Protein AF-G0U2E8-F1 (afdb_monomer_lite)

Structure (mmCIF, N/CA/C/O backbone):
data_AF-G0U2E8-F1
#
_entry.id   AF-G0U2E8-F1
#
loop_
_atom_site.group_PDB
_atom_site.id
_atom_site.type_symbol
_atom_site.label_atom_id
_atom_site.label_alt_id
_atom_site.label_comp_id
_atom_site.label_asym_id
_atom_site.label_entity_id
_atom_site.label_seq_id
_atom_site.pdbx_PDB_ins_code
_atom_site.Cartn_x
_atom_site.Cartn_y
_atom_site.Cartn_z
_atom_site.occupancy
_atom_site.B_iso_or_equiv
_atom_site.auth_seq_id
_atom_site.auth_comp_id
_atom_site.auth_asym_id
_atom_site.auth_atom_id
_atom_site.pdbx_PDB_model_num
ATOM 1 N N . MET A 1 1 ? 22.895 31.751 20.702 1.00 43.53 1 MET A N 1
ATOM 2 C CA . MET A 1 1 ? 22.421 30.597 19.914 1.00 43.53 1 MET A CA 1
ATOM 3 C C . MET A 1 1 ? 21.768 29.644 20.891 1.00 43.53 1 MET A C 1
ATOM 5 O O . MET A 1 1 ? 22.468 29.064 21.707 1.00 43.53 1 MET A O 1
ATOM 9 N N . CYS A 1 2 ? 20.438 29.634 20.917 1.00 38.00 2 CYS A N 1
ATOM 10 C CA . CYS A 1 2 ? 19.646 28.892 21.893 1.00 38.00 2 CYS A CA 1
ATOM 11 C C . CYS A 1 2 ? 19.104 27.628 21.230 1.00 38.00 2 CYS A C 1
ATOM 13 O O . CYS A 1 2 ? 18.393 27.717 20.231 1.00 38.00 2 CYS A O 1
ATOM 15 N N . ASP A 1 3 ? 19.473 26.486 21.798 1.00 45.31 3 ASP A N 1
ATOM 16 C CA . ASP A 1 3 ? 18.955 25.157 21.484 1.00 45.31 3 ASP A CA 1
ATOM 17 C C . ASP A 1 3 ? 17.503 25.028 21.968 1.00 45.31 3 ASP A C 1
ATOM 19 O O . ASP A 1 3 ? 17.241 25.308 23.144 1.00 45.31 3 ASP A O 1
ATOM 23 N N . PRO A 1 4 ? 16.554 24.572 21.132 1.00 62.19 4 PRO A N 1
ATOM 24 C CA . PRO A 1 4 ? 15.239 24.216 21.613 1.00 62.19 4 PRO A CA 1
ATOM 25 C C . PRO A 1 4 ? 14.984 22.706 21.494 1.00 62.19 4 PRO A C 1
ATOM 27 O O . PRO A 1 4 ? 15.049 22.115 20.418 1.00 62.19 4 PRO A O 1
ATOM 30 N N . SER A 1 5 ? 14.467 22.158 22.597 1.00 48.78 5 SER A N 1
ATOM 31 C CA . SER A 1 5 ? 13.464 21.076 22.634 1.00 48.78 5 SER A CA 1
ATOM 32 C C . SER A 1 5 ? 13.956 19.647 22.889 1.00 48.78 5 SER A C 1
ATOM 34 O O . SER A 1 5 ? 13.813 18.745 22.066 1.00 48.78 5 SER A O 1
ATOM 36 N N . HIS A 1 6 ? 14.342 19.397 24.140 1.00 50.84 6 HIS A N 1
ATOM 37 C CA . HIS A 1 6 ? 13.983 18.150 24.815 1.00 50.84 6 HIS A CA 1
ATOM 38 C C . HIS A 1 6 ? 12.458 18.114 25.035 1.00 50.84 6 HIS A C 1
ATOM 40 O O . HIS A 1 6 ? 11.953 18.758 25.952 1.00 50.84 6 HIS A O 1
ATOM 46 N N . LEU A 1 7 ? 11.716 17.350 24.227 1.00 51.69 7 LEU A N 1
ATOM 47 C CA . LEU A 1 7 ? 10.325 16.992 24.530 1.00 51.69 7 LEU A CA 1
ATOM 48 C C . LEU A 1 7 ? 10.286 15.555 25.062 1.00 51.69 7 LEU A C 1
ATOM 50 O O . LEU A 1 7 ? 10.231 14.580 24.315 1.00 51.69 7 LEU A O 1
ATOM 54 N N . CYS A 1 8 ? 10.363 15.431 26.384 1.00 45.00 8 CYS A N 1
ATOM 55 C CA . CYS A 1 8 ? 10.198 14.171 27.094 1.00 45.00 8 CYS A CA 1
ATOM 56 C C . CYS A 1 8 ? 8.696 13.959 27.341 1.00 45.00 8 CYS A C 1
ATOM 58 O O . CYS A 1 8 ? 8.121 14.553 28.250 1.00 45.00 8 CYS A O 1
ATOM 60 N N . ILE A 1 9 ? 8.036 13.159 26.500 1.00 50.41 9 ILE A N 1
ATOM 61 C CA . ILE A 1 9 ? 6.630 12.785 26.701 1.00 50.41 9 ILE A CA 1
ATOM 62 C C . ILE A 1 9 ? 6.595 11.632 27.708 1.00 50.41 9 ILE A C 1
ATOM 64 O O . ILE A 1 9 ? 6.908 10.489 27.377 1.00 50.41 9 ILE A O 1
ATOM 68 N N . GLN A 1 10 ? 6.225 11.940 28.950 1.00 47.88 10 GLN A N 1
ATOM 69 C CA . GLN A 1 10 ? 5.919 10.938 29.967 1.00 47.88 10 GLN A CA 1
ATOM 70 C C . GLN A 1 10 ? 4.544 10.329 29.668 1.00 47.88 10 GLN A C 1
ATOM 72 O O . GLN A 1 10 ? 3.522 11.004 29.749 1.00 47.88 10 GLN A O 1
ATOM 77 N N . ALA A 1 11 ? 4.521 9.047 29.305 1.00 50.75 11 ALA A N 1
ATOM 78 C CA . ALA A 1 11 ? 3.294 8.273 29.178 1.00 50.75 11 ALA A CA 1
ATOM 79 C C . ALA A 1 11 ? 2.935 7.656 30.540 1.00 50.75 11 ALA A C 1
ATOM 81 O O . ALA A 1 11 ? 3.564 6.696 30.987 1.00 50.75 11 ALA A O 1
ATOM 82 N N . THR A 1 12 ? 1.913 8.199 31.198 1.00 56.38 12 THR A N 1
ATOM 83 C CA . THR A 1 12 ? 1.266 7.595 32.366 1.00 56.38 12 THR A CA 1
ATOM 84 C C . THR A 1 12 ? 0.334 6.473 31.902 1.00 56.38 12 THR A C 1
ATOM 86 O O . THR A 1 12 ? -0.820 6.687 31.549 1.00 56.38 12 THR A O 1
ATOM 89 N N . GLY A 1 13 ? 0.859 5.248 31.854 1.00 54.00 13 GLY A N 1
ATOM 90 C CA . GLY A 1 13 ? 0.063 4.042 31.638 1.00 54.00 13 GLY A CA 1
ATOM 91 C C . GLY A 1 13 ? -0.572 3.572 32.944 1.00 54.00 13 GLY A C 1
ATOM 92 O O . GLY A 1 13 ? 0.114 3.019 33.806 1.00 54.00 13 GLY A O 1
ATOM 93 N N . GLU A 1 14 ? -1.876 3.794 33.085 1.00 54.47 14 GLU A N 1
ATOM 94 C CA . GLU A 1 14 ? -2.688 3.283 34.187 1.00 54.47 14 GLU A CA 1
ATOM 95 C C . GLU A 1 14 ? -2.720 1.745 34.182 1.00 54.47 14 GLU A C 1
ATOM 97 O O . GLU A 1 14 ? -3.024 1.088 33.184 1.00 54.47 14 GLU A O 1
ATOM 102 N N . ARG A 1 15 ? -2.374 1.161 35.333 1.00 51.03 15 ARG A N 1
ATOM 103 C CA . ARG A 1 15 ? -2.452 -0.274 35.618 1.00 51.03 15 ARG A CA 1
ATOM 104 C C . ARG A 1 15 ? -3.914 -0.693 35.757 1.00 51.03 15 ARG A C 1
ATOM 106 O O . ARG A 1 15 ? -4.531 -0.443 36.786 1.00 51.03 15 ARG A O 1
ATOM 113 N N . GLY A 1 16 ? -4.435 -1.404 34.762 1.00 52.78 16 GLY A N 1
ATOM 114 C CA . GLY A 1 16 ? -5.671 -2.171 34.897 1.00 52.78 16 GLY A CA 1
ATOM 115 C C . GLY A 1 16 ? -5.424 -3.474 35.658 1.00 52.78 16 GLY A C 1
ATOM 116 O O . GLY A 1 16 ? -4.936 -4.449 35.089 1.00 52.78 16 GLY A O 1
ATOM 117 N N . THR A 1 17 ? -5.760 -3.506 36.946 1.00 56.16 17 THR A N 1
ATOM 118 C CA . THR A 1 17 ? -5.867 -4.732 37.744 1.00 56.16 17 THR A CA 1
ATOM 119 C C . THR A 1 17 ? -7.161 -5.468 37.379 1.00 56.16 17 THR A C 1
ATOM 121 O O . THR A 1 17 ? -8.230 -5.234 37.936 1.00 56.16 17 THR A O 1
ATOM 124 N N . GLY A 1 18 ? -7.070 -6.374 36.403 1.00 50.44 18 GLY A N 1
ATOM 125 C CA . GLY A 1 18 ? -8.136 -7.315 36.058 1.00 50.44 18 GLY A CA 1
ATOM 126 C C . GLY A 1 18 ? -8.278 -8.390 37.132 1.00 50.44 18 GLY A C 1
ATOM 127 O O . GLY A 1 18 ? -7.578 -9.398 37.112 1.00 50.44 18 GLY A O 1
ATOM 128 N N . SER A 1 19 ? -9.162 -8.111 38.084 1.00 54.94 19 SER A N 1
ATOM 129 C CA . SER A 1 19 ? -9.515 -8.918 39.248 1.00 54.94 19 SER A CA 1
ATOM 130 C C . SER A 1 19 ? -10.142 -10.270 38.883 1.00 54.94 19 SER A C 1
ATOM 132 O O . SER A 1 19 ? -11.012 -10.369 38.01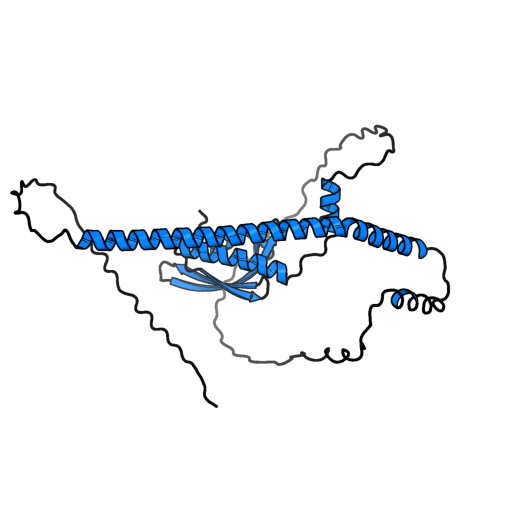8 1.00 54.94 19 SER A O 1
ATOM 134 N N . ALA A 1 20 ? -9.709 -11.307 39.597 1.00 55.59 20 ALA A N 1
ATOM 135 C CA . ALA A 1 20 ? -10.268 -12.648 39.575 1.00 55.59 20 ALA A CA 1
ATOM 136 C C . ALA A 1 20 ? -11.669 -12.699 40.219 1.00 55.59 20 ALA A C 1
ATOM 138 O O . ALA A 1 20 ? -11.888 -12.158 41.301 1.00 55.59 20 ALA A O 1
ATOM 139 N N . ARG A 1 21 ? -12.599 -13.443 39.612 1.00 56.72 21 ARG A N 1
ATOM 140 C CA . ARG A 1 21 ? -13.838 -13.941 40.244 1.00 56.72 21 ARG A CA 1
ATOM 141 C C . ARG A 1 21 ? -14.130 -15.309 39.620 1.00 56.72 21 ARG A C 1
ATOM 143 O O . ARG A 1 21 ? -14.370 -15.380 38.423 1.00 56.72 21 ARG A O 1
ATOM 150 N N . ARG A 1 22 ? -13.852 -16.446 40.278 1.00 49.62 22 ARG A N 1
ATOM 151 C CA . ARG A 1 22 ? -14.643 -17.112 41.345 1.00 49.62 22 ARG A CA 1
ATOM 152 C C . ARG A 1 22 ? -16.153 -16.978 41.093 1.00 49.62 22 ARG A C 1
ATOM 154 O O . ARG A 1 22 ? -16.663 -15.866 41.113 1.00 49.62 22 ARG A O 1
ATOM 161 N N . LYS A 1 23 ? -16.794 -18.022 40.559 1.00 55.06 23 LYS A N 1
ATOM 162 C CA . LYS A 1 23 ? -17.360 -19.220 41.225 1.00 55.06 23 LYS A CA 1
ATOM 163 C C . LYS A 1 23 ? -18.605 -18.924 42.077 1.00 55.06 23 LYS A C 1
ATOM 165 O O . LYS A 1 23 ? -18.514 -18.227 43.079 1.00 55.06 23 LYS A O 1
ATOM 170 N N . ASP A 1 24 ? -19.676 -19.584 41.641 1.00 47.22 24 ASP A N 1
ATOM 171 C CA . ASP A 1 24 ? -20.767 -20.197 42.399 1.00 47.22 24 ASP A CA 1
ATOM 172 C C . ASP A 1 24 ? -21.977 -19.367 42.874 1.00 47.22 24 ASP A C 1
ATOM 174 O O . ASP A 1 24 ? -21.870 -18.322 43.511 1.00 47.22 24 ASP A O 1
ATOM 178 N N . THR A 1 25 ? -23.129 -20.031 42.684 1.00 54.69 25 THR A N 1
ATOM 179 C CA . THR A 1 25 ? -24.404 -20.014 43.438 1.00 54.69 25 THR A CA 1
ATOM 180 C C . THR A 1 25 ? -25.563 -19.143 42.920 1.00 54.69 25 THR A C 1
ATOM 182 O O . THR A 1 25 ? -25.502 -17.918 43.004 1.00 54.69 25 THR A O 1
ATOM 185 N N . PRO A 1 26 ? -26.681 -19.764 42.481 1.00 55.88 26 PRO A N 1
ATOM 186 C CA . PRO A 1 26 ? -27.998 -19.147 42.436 1.00 55.88 26 PRO A CA 1
ATOM 187 C C . PRO A 1 26 ? -28.819 -19.577 43.667 1.00 55.88 26 PRO A C 1
ATOM 189 O O . PRO A 1 26 ? -29.323 -20.693 43.739 1.00 55.88 26 PRO A O 1
ATOM 192 N N . LEU A 1 27 ? -28.959 -18.674 44.630 1.00 55.00 27 LEU A N 1
ATOM 193 C CA . LEU A 1 27 ? -30.037 -18.642 45.623 1.00 55.00 27 LEU A CA 1
ATOM 194 C C . LEU A 1 27 ? -30.526 -17.185 45.546 1.00 55.00 27 LEU A C 1
ATOM 196 O O . LEU A 1 27 ? -29.718 -16.268 45.633 1.00 55.00 27 LEU A O 1
ATOM 200 N N . GLY A 1 28 ? -31.751 -16.876 45.132 1.00 59.56 28 GLY A N 1
ATOM 201 C CA . GLY A 1 28 ? -32.979 -17.407 45.695 1.00 59.56 28 GLY A CA 1
ATOM 202 C C . GLY A 1 28 ? -33.350 -16.578 46.920 1.00 59.56 28 GLY A C 1
ATOM 203 O O . GLY A 1 28 ? -33.445 -17.155 47.985 1.00 59.56 28 GLY A O 1
ATOM 204 N N . ASP A 1 29 ? -33.504 -15.254 46.772 1.00 40.72 29 ASP A N 1
ATOM 205 C CA . ASP A 1 29 ? -34.016 -14.388 47.838 1.00 40.72 29 ASP A CA 1
ATOM 206 C C . ASP A 1 29 ? -34.922 -13.282 47.279 1.00 40.72 29 ASP A C 1
ATOM 208 O O . ASP A 1 29 ? -34.517 -12.358 46.567 1.00 40.72 29 ASP A O 1
ATOM 212 N N . THR A 1 30 ? -36.195 -13.427 47.627 1.00 57.91 30 THR A N 1
ATOM 213 C CA . THR A 1 30 ? -37.261 -12.431 47.597 1.00 57.91 30 THR A CA 1
ATOM 214 C C . THR A 1 30 ? -36.851 -11.187 48.379 1.00 57.91 30 THR A C 1
ATOM 216 O O . THR A 1 30 ? -36.715 -11.231 49.600 1.00 57.91 30 THR A O 1
ATOM 219 N N . SER A 1 31 ? -36.690 -10.063 47.681 1.00 50.75 31 SER A N 1
ATOM 220 C CA . SER A 1 31 ? -36.469 -8.750 48.292 1.00 50.75 31 SER A CA 1
ATOM 221 C C . SER A 1 31 ? -37.770 -7.930 48.312 1.00 50.75 31 SER A C 1
ATOM 223 O O . SER A 1 31 ? -38.539 -7.978 47.347 1.00 50.75 31 SER A O 1
ATOM 225 N N . PRO A 1 32 ? -38.045 -7.192 49.405 1.00 63.91 32 PRO A N 1
ATOM 226 C CA . PRO A 1 32 ? -39.254 -6.387 49.559 1.00 63.91 32 PRO A CA 1
ATOM 227 C C . PRO A 1 32 ? -39.233 -5.136 48.658 1.00 63.91 32 PRO A C 1
ATOM 229 O O . PRO A 1 32 ? -38.160 -4.685 48.244 1.00 63.91 32 PRO A O 1
ATOM 232 N N . PRO A 1 33 ? -40.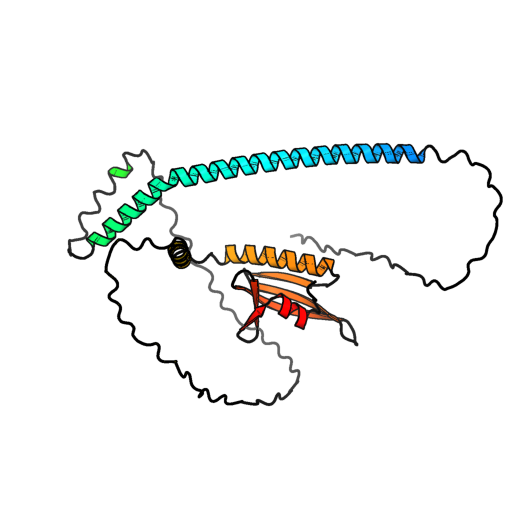405 -4.546 48.352 1.00 61.16 33 PRO A N 1
ATOM 233 C CA . PRO A 1 33 ? -40.507 -3.366 47.500 1.00 61.16 33 PRO A CA 1
ATOM 234 C C . PRO A 1 33 ? -39.839 -2.152 48.161 1.00 61.16 33 PRO A C 1
ATOM 236 O O . PRO A 1 33 ? -40.311 -1.628 49.169 1.00 61.16 33 PRO A O 1
ATOM 239 N N . SER A 1 34 ? -38.730 -1.698 47.574 1.00 60.00 34 SER A N 1
ATOM 240 C CA . SER A 1 34 ? -38.035 -0.477 47.992 1.00 60.00 34 SER A CA 1
ATOM 241 C C . SER A 1 34 ? -38.872 0.782 47.712 1.00 60.00 34 SER A C 1
ATOM 243 O O . SER A 1 34 ? -39.474 0.892 46.639 1.00 60.00 34 SER A O 1
ATOM 245 N N . PRO A 1 35 ? -38.867 1.764 48.633 1.00 57.47 35 PRO A N 1
ATOM 246 C CA . PRO A 1 35 ? -39.634 2.998 48.517 1.00 57.47 35 PRO A CA 1
ATOM 247 C C . PRO A 1 35 ? -39.107 3.886 47.382 1.00 57.47 35 PRO A C 1
ATOM 249 O O . PRO A 1 35 ? -37.901 4.058 47.185 1.00 57.47 35 PRO A O 1
ATOM 252 N N . ALA A 1 36 ? -40.042 4.455 46.623 1.00 53.41 36 ALA A N 1
ATOM 253 C CA . ALA A 1 36 ? -39.785 5.322 45.484 1.00 53.41 36 ALA A CA 1
ATOM 254 C C . ALA A 1 36 ? -39.039 6.601 45.908 1.00 53.41 36 ALA A C 1
ATOM 256 O O . ALA A 1 36 ? -39.596 7.465 46.579 1.00 53.41 36 ALA A O 1
ATOM 257 N N . LEU A 1 37 ? -37.778 6.737 45.482 1.00 54.84 37 LEU A N 1
ATOM 258 C CA . LEU A 1 37 ? -36.994 7.963 45.647 1.00 54.84 37 LEU A CA 1
ATOM 259 C C . LEU A 1 37 ? -37.304 8.967 44.515 1.00 54.84 37 LEU A C 1
ATOM 261 O O . LEU A 1 37 ? -37.013 8.681 43.345 1.00 54.84 37 LEU A O 1
ATOM 265 N N . PRO A 1 38 ? -37.824 10.170 44.826 1.00 53.94 38 PRO A N 1
ATOM 266 C CA . PRO A 1 38 ? -38.099 11.211 43.845 1.00 53.94 38 PRO A CA 1
ATOM 267 C C . PRO A 1 38 ? -36.816 12.011 43.574 1.00 53.94 38 PRO A C 1
ATOM 269 O O . PRO A 1 38 ? -36.535 13.012 44.220 1.00 53.94 38 PRO A O 1
ATOM 272 N N . GLY A 1 39 ? -35.987 11.561 42.627 1.00 53.06 39 GLY A N 1
ATOM 273 C CA . GLY A 1 39 ? -34.754 12.300 42.296 1.00 53.06 39 GLY A CA 1
ATOM 274 C C . GLY A 1 39 ? -34.115 12.025 40.935 1.00 53.06 39 GLY A C 1
ATOM 275 O O . GLY A 1 39 ? -33.140 12.675 40.567 1.00 53.06 39 GLY A O 1
ATOM 276 N N . ARG A 1 40 ? -34.640 11.081 40.144 1.00 54.91 40 ARG A N 1
ATOM 277 C CA . ARG A 1 40 ? -33.966 10.579 38.928 1.00 54.91 40 ARG A CA 1
ATOM 278 C C . ARG A 1 40 ? -34.438 11.169 37.595 1.00 54.91 40 ARG A C 1
ATOM 280 O O . ARG A 1 40 ? -33.966 10.728 36.549 1.00 54.91 40 ARG A O 1
ATOM 287 N N . VAL A 1 41 ? -35.325 12.164 37.603 1.00 57.16 41 VAL A N 1
ATOM 288 C CA . VAL A 1 41 ? -35.928 12.692 36.363 1.00 57.16 41 VAL A CA 1
ATOM 289 C C . VAL A 1 41 ? -35.004 13.680 35.630 1.00 57.16 41 VAL A C 1
ATOM 291 O O . VAL A 1 41 ? -34.914 13.634 34.407 1.00 57.16 41 VAL A O 1
ATOM 294 N N . ARG A 1 42 ? -34.196 14.484 36.340 1.00 57.44 42 ARG A N 1
ATOM 295 C CA . ARG A 1 42 ? -33.396 15.563 35.713 1.00 57.44 42 ARG A CA 1
ATOM 296 C C . ARG A 1 42 ? -32.189 15.099 34.885 1.00 57.44 42 ARG A C 1
ATOM 298 O O . ARG A 1 42 ? -31.738 15.817 34.001 1.00 57.44 42 ARG A O 1
ATOM 305 N N . LYS A 1 43 ? -31.666 13.886 35.106 1.00 59.16 43 LYS A N 1
ATOM 306 C CA . LYS A 1 43 ? -30.485 13.389 34.366 1.00 59.16 43 LYS A CA 1
ATOM 307 C C . LYS A 1 43 ? -30.822 12.867 32.959 1.00 59.16 43 LYS A C 1
ATOM 309 O O . LYS A 1 43 ? -29.925 12.724 32.134 1.00 59.16 43 LYS A O 1
ATOM 314 N N . ARG A 1 44 ? -32.100 12.587 32.665 1.00 60.19 44 ARG A N 1
ATOM 315 C CA . ARG A 1 44 ? -32.531 12.074 31.351 1.00 60.19 44 ARG A CA 1
ATOM 316 C C . ARG A 1 44 ? -32.678 13.163 30.285 1.00 60.19 44 ARG A C 1
ATOM 318 O O . ARG A 1 44 ? -32.497 12.859 29.111 1.00 60.19 44 ARG A O 1
ATOM 325 N N . GLU A 1 45 ? -32.944 14.409 30.667 1.00 68.50 45 GLU A N 1
ATOM 326 C CA . GLU A 1 45 ? -33.123 15.504 29.700 1.00 68.50 45 GLU A CA 1
ATOM 327 C C . GLU A 1 45 ? -31.799 15.989 29.101 1.00 68.50 45 GLU A C 1
ATOM 329 O O . GLU A 1 45 ? -31.709 16.164 27.887 1.00 68.50 45 GLU A O 1
ATOM 334 N N . GLY A 1 46 ? -30.728 16.077 29.900 1.00 74.31 46 GLY A N 1
ATOM 335 C CA . GLY A 1 46 ? -29.404 16.462 29.390 1.00 74.31 46 GLY A CA 1
ATOM 336 C C . GLY A 1 46 ? -28.850 15.494 28.334 1.00 74.31 46 GLY A C 1
ATOM 337 O O . GLY A 1 46 ? -28.211 15.914 27.373 1.00 74.31 46 GLY A O 1
ATOM 338 N N . ALA A 1 47 ? -29.156 14.197 28.457 1.00 78.62 47 ALA A N 1
ATOM 339 C CA . ALA A 1 47 ? -28.757 13.197 27.466 1.00 78.62 47 ALA A CA 1
ATOM 340 C C . ALA A 1 47 ? -29.504 13.350 26.128 1.00 78.62 47 ALA A C 1
ATOM 342 O O . ALA A 1 47 ? -28.941 13.032 25.083 1.00 78.62 47 ALA A O 1
ATOM 343 N N . ARG A 1 48 ? -30.746 13.855 26.144 1.00 80.75 48 ARG A N 1
ATOM 344 C CA . ARG A 1 48 ? -31.539 14.089 24.927 1.00 80.75 48 ARG A CA 1
ATOM 345 C C . ARG A 1 48 ? -31.048 15.308 24.151 1.00 80.75 48 ARG A C 1
ATOM 347 O O . ARG A 1 48 ? -30.908 15.221 22.938 1.00 80.75 48 ARG A O 1
ATOM 354 N N . LEU A 1 49 ? -30.706 16.394 24.844 1.00 82.81 49 LEU A N 1
ATOM 355 C CA . LEU A 1 49 ? -30.137 17.589 24.207 1.00 82.81 49 LEU A CA 1
ATOM 356 C C . LEU A 1 49 ? -28.768 17.299 23.573 1.00 82.81 49 LEU A C 1
ATOM 358 O O . LEU A 1 49 ? -28.514 17.695 22.439 1.00 82.81 49 LEU A O 1
ATOM 362 N N . ALA A 1 50 ? -27.917 16.529 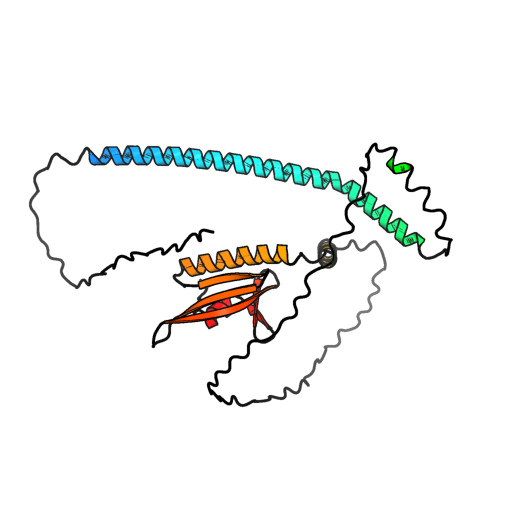24.257 1.00 84.81 50 ALA A N 1
ATOM 363 C CA . ALA A 1 50 ? -26.629 16.113 23.704 1.00 84.81 50 ALA A CA 1
ATOM 364 C C . ALA A 1 50 ? -26.770 15.160 22.500 1.00 84.81 50 ALA A C 1
ATOM 366 O O . ALA A 1 50 ? -25.903 15.146 21.629 1.00 84.81 50 ALA A O 1
ATOM 367 N N . ALA A 1 51 ? -27.837 14.355 22.442 1.00 85.19 51 ALA A N 1
ATOM 368 C CA . ALA A 1 51 ? -28.128 13.512 21.284 1.00 85.19 51 ALA A CA 1
ATOM 369 C C . ALA A 1 51 ? -28.588 14.347 20.078 1.00 85.19 51 ALA A C 1
ATOM 371 O O . ALA A 1 51 ? -28.054 14.160 18.989 1.00 85.19 51 ALA A O 1
ATOM 372 N N . ALA A 1 52 ? -29.477 15.324 20.289 1.00 90.69 52 ALA A N 1
ATOM 373 C CA . ALA A 1 52 ? -29.952 16.215 19.229 1.00 90.69 52 ALA A CA 1
ATOM 374 C C . ALA A 1 52 ? -28.806 17.016 18.578 1.00 90.69 52 ALA A C 1
ATOM 376 O O . ALA A 1 52 ? -28.682 17.035 17.357 1.00 90.69 52 ALA A O 1
ATOM 377 N N . GLN A 1 53 ? -27.886 17.572 19.376 1.00 93.00 53 GLN A N 1
ATOM 378 C CA . GLN A 1 53 ? -26.712 18.288 18.847 1.00 93.00 53 GLN A CA 1
ATOM 379 C C . GLN A 1 53 ? -25.782 17.392 18.014 1.00 93.00 53 GLN A C 1
ATOM 381 O O . GLN A 1 53 ? -25.166 17.838 17.046 1.00 93.00 53 GLN A O 1
ATOM 386 N N . ARG A 1 54 ? -25.662 16.108 18.379 1.00 92.19 54 ARG A N 1
ATOM 387 C CA . ARG A 1 54 ? -24.870 15.143 17.601 1.00 92.19 54 ARG A CA 1
ATOM 388 C C . ARG A 1 54 ? -25.527 14.826 16.265 1.00 92.19 54 ARG A C 1
ATOM 390 O O . ARG A 1 54 ? -24.810 14.656 15.282 1.00 92.19 54 ARG A O 1
ATOM 397 N N . GLU A 1 55 ? -26.853 14.736 16.233 1.00 94.56 55 GLU A N 1
ATOM 398 C CA . GLU A 1 55 ? -27.603 14.512 14.998 1.00 94.56 55 GLU A CA 1
ATOM 399 C C . GLU A 1 55 ? -27.486 15.711 14.051 1.00 94.56 55 GLU A C 1
ATOM 401 O O . GLU A 1 55 ? -27.166 15.513 12.880 1.00 94.56 55 GLU A O 1
ATOM 406 N N . GLU A 1 56 ? -27.616 16.943 14.549 1.00 96.31 56 GLU A N 1
ATOM 407 C CA . GLU A 1 56 ? -27.418 18.157 13.741 1.00 96.31 56 GLU A CA 1
ATOM 408 C C . GLU A 1 56 ? -26.009 18.219 13.132 1.00 96.31 56 GLU A C 1
ATOM 410 O O . GLU A 1 56 ? -25.855 18.396 11.921 1.00 96.31 56 GLU A O 1
ATOM 415 N N . HIS A 1 57 ? -24.974 17.970 13.939 1.00 96.44 57 HIS A N 1
ATOM 416 C CA . HIS A 1 57 ? -23.591 17.943 13.459 1.00 96.44 57 HIS A CA 1
ATOM 417 C C . HIS A 1 57 ? -23.345 16.825 12.427 1.00 96.44 57 HIS A C 1
ATOM 419 O O . HIS A 1 57 ? -22.574 16.992 11.477 1.00 96.44 57 HIS A O 1
ATOM 425 N N . LEU A 1 58 ? -24.007 15.672 12.574 1.00 96.62 58 LEU A N 1
ATOM 426 C CA . LEU A 1 58 ? -23.915 14.584 11.599 1.00 96.62 58 LEU A CA 1
ATOM 427 C C . LEU A 1 58 ? -24.546 14.976 10.256 1.00 96.62 58 LEU A C 1
ATOM 429 O O . LEU A 1 58 ? -23.971 14.687 9.203 1.00 96.62 58 LEU A O 1
ATOM 433 N N . VAL A 1 59 ? -25.701 15.644 10.286 1.00 97.75 59 VAL A N 1
ATOM 434 C CA . VAL A 1 59 ? -26.376 16.139 9.079 1.00 97.75 59 VAL A CA 1
ATOM 435 C C . VAL A 1 59 ? -25.499 17.162 8.356 1.00 97.75 59 VAL A C 1
ATOM 437 O O . VAL A 1 59 ? -25.315 17.053 7.141 1.00 97.75 59 VAL A O 1
ATOM 440 N N . GLU A 1 60 ? -24.873 18.085 9.089 1.00 97.69 60 GLU A N 1
ATOM 441 C CA . GLU A 1 60 ? -23.948 19.071 8.521 1.00 97.69 60 GLU A CA 1
ATOM 442 C C . GLU A 1 60 ? -22.742 18.399 7.835 1.00 97.69 60 GLU A C 1
ATOM 444 O O . GLU A 1 60 ? -22.409 18.710 6.685 1.00 97.69 60 GLU A O 1
ATOM 449 N N . LEU A 1 61 ? -22.121 17.411 8.491 1.00 97.38 61 LEU A N 1
ATOM 450 C CA . LEU A 1 61 ? -21.007 16.650 7.918 1.00 97.38 61 LEU A CA 1
ATOM 451 C C . LEU A 1 61 ? -21.407 15.901 6.641 1.00 97.38 61 LEU A C 1
ATOM 453 O O . LEU A 1 61 ? -20.657 15.911 5.659 1.00 97.38 61 LEU A O 1
ATOM 457 N N . LEU A 1 62 ? -22.585 15.273 6.626 1.00 97.12 62 LEU A N 1
ATOM 458 C CA . LEU A 1 62 ? -23.103 14.573 5.449 1.00 97.12 62 LEU A CA 1
ATOM 459 C C . LEU A 1 62 ? -23.374 15.539 4.291 1.00 97.12 62 LEU A C 1
ATOM 461 O O . LEU A 1 62 ? -23.037 15.240 3.140 1.00 97.12 62 LEU A O 1
ATOM 465 N N . GLN A 1 63 ? -23.924 16.716 4.582 1.00 97.31 63 GLN A N 1
ATOM 466 C CA . GLN A 1 63 ? -24.178 17.742 3.577 1.00 97.31 63 GLN A CA 1
ATOM 467 C C . GLN A 1 63 ? -22.867 18.280 2.987 1.00 97.31 63 GLN A C 1
ATOM 469 O O . GLN A 1 63 ? -22.730 18.367 1.761 1.00 97.31 63 GLN A O 1
ATOM 474 N N . ARG A 1 64 ? -21.863 18.542 3.833 1.00 97.38 64 ARG A N 1
ATOM 475 C CA . ARG A 1 64 ? -20.524 18.964 3.403 1.00 97.38 64 ARG A CA 1
ATOM 476 C C . ARG A 1 64 ? -19.834 17.895 2.555 1.00 97.38 64 ARG A C 1
ATOM 478 O O . ARG A 1 64 ? -19.297 18.205 1.490 1.00 97.38 64 ARG A O 1
ATOM 485 N N . ALA A 1 65 ? -19.893 16.628 2.966 1.00 91.44 65 ALA A N 1
ATOM 486 C CA . ALA A 1 65 ? -19.346 15.517 2.190 1.00 91.44 65 ALA A CA 1
ATOM 487 C C . ALA A 1 65 ? -20.030 15.395 0.816 1.00 91.44 65 ALA A C 1
ATOM 489 O O . ALA A 1 65 ? -19.354 15.249 -0.206 1.00 91.44 65 ALA A O 1
ATOM 490 N N . SER A 1 66 ? -21.360 15.528 0.768 1.00 96.75 66 SER A N 1
ATOM 491 C CA . SER A 1 66 ? -22.143 15.501 -0.474 1.00 96.75 66 SER A CA 1
ATOM 492 C C . SER A 1 66 ? -21.709 16.589 -1.462 1.00 96.75 66 SER A C 1
ATOM 494 O O . SER A 1 66 ? -21.504 16.303 -2.645 1.00 96.75 66 SER A O 1
ATOM 496 N N . GLN A 1 67 ? -21.482 17.820 -0.993 1.00 96.25 67 GLN A N 1
ATOM 497 C CA . GLN A 1 67 ? -20.981 18.910 -1.838 1.00 96.25 67 GLN A CA 1
ATOM 498 C C . GLN A 1 67 ? -19.590 18.610 -2.413 1.00 96.25 67 GLN A C 1
ATOM 500 O O . GLN A 1 67 ? -19.368 18.790 -3.612 1.00 96.25 67 GLN A O 1
ATOM 505 N N . VAL A 1 68 ? -18.675 18.074 -1.598 1.00 96.19 68 VAL A N 1
ATOM 506 C CA . VAL A 1 68 ? -17.333 17.678 -2.059 1.00 96.19 68 VAL A CA 1
ATOM 507 C C . VAL A 1 68 ? -17.416 16.595 -3.140 1.00 96.19 68 VAL A C 1
ATOM 509 O O . VAL A 1 68 ? -16.713 16.675 -4.150 1.00 96.19 68 VAL A O 1
ATOM 512 N N . PHE A 1 69 ? -18.297 15.603 -2.982 1.00 92.12 69 PHE A N 1
ATOM 513 C CA . PHE A 1 69 ? -18.495 14.570 -4.002 1.00 92.12 69 PHE A CA 1
ATOM 514 C C . PHE A 1 69 ? -19.080 15.127 -5.301 1.00 92.12 69 PHE A C 1
ATOM 516 O O . PHE A 1 69 ? -18.619 14.746 -6.379 1.00 92.12 69 PHE A O 1
ATOM 523 N N . LYS A 1 70 ? -20.048 16.049 -5.222 1.00 95.19 70 LYS A N 1
ATOM 524 C CA . LYS A 1 70 ? -20.595 16.732 -6.405 1.00 95.19 70 LYS A CA 1
ATOM 525 C C . LYS A 1 70 ? -19.508 17.518 -7.145 1.00 95.19 70 LYS A C 1
ATOM 527 O O . LYS A 1 70 ? -19.372 17.352 -8.355 1.00 95.19 70 LYS A O 1
ATOM 532 N N . GLY A 1 71 ? -18.676 18.272 -6.422 1.00 92.50 71 GLY A N 1
ATOM 533 C CA . GLY A 1 71 ? -17.544 19.003 -7.001 1.00 92.50 71 GLY A CA 1
ATOM 534 C C . GLY A 1 71 ? -16.525 18.083 -7.684 1.00 92.50 71 GLY A C 1
ATOM 535 O O . GLY A 1 71 ? -16.143 18.317 -8.830 1.00 92.50 71 GLY A O 1
ATOM 536 N N . LYS A 1 72 ? -16.141 16.973 -7.035 1.00 92.69 72 LYS A N 1
ATOM 537 C CA . LYS A 1 72 ? -15.216 15.989 -7.627 1.00 92.69 72 LYS A CA 1
ATOM 538 C C . LYS A 1 72 ? -15.789 15.300 -8.867 1.00 92.69 72 LYS A C 1
ATOM 540 O O . LYS A 1 72 ? -15.038 15.048 -9.809 1.00 92.69 72 LYS A O 1
ATOM 545 N N . ARG A 1 73 ? -17.098 15.013 -8.900 1.00 90.06 73 ARG A N 1
ATOM 546 C CA . ARG A 1 73 ? -17.761 14.464 -10.096 1.00 90.06 73 ARG A CA 1
ATOM 547 C C . ARG A 1 73 ? -17.731 15.456 -11.255 1.00 90.06 73 ARG A C 1
ATOM 549 O O . ARG A 1 73 ? -17.302 15.067 -12.334 1.00 90.06 73 ARG A O 1
ATOM 556 N N . ALA A 1 74 ? -18.092 16.718 -11.016 1.00 93.06 74 ALA A N 1
ATOM 557 C CA . ALA A 1 74 ? -18.049 17.768 -12.037 1.00 93.06 74 ALA A CA 1
ATOM 558 C C . ALA A 1 74 ? -16.630 17.973 -12.604 1.00 93.06 74 ALA A C 1
ATOM 560 O O . ALA A 1 74 ? -16.435 18.082 -13.816 1.00 93.06 74 ALA A O 1
ATOM 561 N N . TYR A 1 75 ? -15.614 17.944 -11.737 1.00 93.19 75 TYR A N 1
ATOM 562 C CA . TYR A 1 75 ? -14.215 18.008 -12.157 1.00 93.19 75 TYR A CA 1
ATOM 563 C C . TYR A 1 75 ? -13.807 16.796 -13.011 1.00 93.19 75 TYR A C 1
ATOM 565 O O . TYR A 1 75 ? -13.184 16.950 -14.060 1.00 93.19 75 TYR A O 1
ATOM 573 N N . SER A 1 76 ? -14.192 15.583 -12.601 1.00 91.44 76 SER A N 1
ATOM 574 C CA . SER A 1 76 ? -13.901 14.357 -13.352 1.00 91.44 76 SER A CA 1
ATOM 575 C C . SER A 1 76 ? -14.565 14.347 -14.734 1.00 91.44 76 SER A C 1
ATOM 577 O O . SER A 1 76 ? -13.929 13.942 -15.712 1.00 91.44 76 SER A O 1
ATOM 579 N N . THR A 1 77 ? -15.799 14.848 -14.850 1.00 92.81 77 THR A N 1
ATOM 580 C CA . THR A 1 77 ? -16.477 14.994 -16.146 1.00 92.81 77 THR A CA 1
ATOM 581 C C . THR A 1 77 ? -15.783 16.026 -17.033 1.00 92.81 77 THR A C 1
ATOM 583 O O . THR A 1 77 ? -15.533 15.736 -18.200 1.00 92.81 77 THR A O 1
ATOM 586 N N . ALA A 1 78 ? -15.368 17.173 -16.483 1.00 93.06 78 ALA A N 1
ATOM 587 C CA . ALA A 1 78 ? -14.633 18.195 -17.233 1.00 93.06 78 ALA A CA 1
ATOM 588 C C . ALA A 1 78 ? -13.267 17.686 -17.731 1.00 93.06 78 ALA A C 1
ATOM 590 O O . ALA A 1 78 ? -12.887 17.920 -18.878 1.00 93.06 78 ALA A O 1
ATOM 591 N N . LEU A 1 79 ? -12.541 16.929 -16.903 1.00 91.75 79 LEU A N 1
ATOM 592 C CA . LEU A 1 79 ? -11.267 16.321 -17.293 1.00 91.75 79 LEU A CA 1
ATOM 593 C C . LEU A 1 79 ? -11.451 15.254 -18.384 1.00 91.75 79 LEU A C 1
ATOM 595 O O . LEU A 1 79 ? -10.619 15.126 -19.283 1.00 91.75 79 LEU A O 1
ATOM 599 N N . THR A 1 80 ? -12.539 14.485 -18.315 1.00 90.25 80 THR A N 1
ATOM 600 C CA . THR A 1 80 ? -12.884 13.498 -19.347 1.00 90.25 80 THR A CA 1
ATOM 601 C C . THR A 1 80 ? -13.194 14.191 -20.669 1.00 90.25 80 THR A C 1
ATOM 603 O O . THR A 1 80 ? -12.637 13.797 -21.691 1.00 90.25 80 THR A O 1
ATOM 606 N N . GLN A 1 81 ? -13.984 15.267 -20.637 1.00 93.94 81 GLN A N 1
ATOM 607 C CA . GLN A 1 81 ? -14.286 16.074 -21.816 1.00 93.94 81 GLN A CA 1
ATOM 608 C C . GLN A 1 81 ? -13.009 16.643 -22.444 1.00 93.94 81 GLN A C 1
ATOM 610 O O . GLN A 1 81 ? -12.742 16.403 -23.616 1.00 93.94 81 GLN A O 1
ATOM 615 N N . ARG A 1 82 ? -12.127 17.251 -21.640 1.00 91.50 82 ARG A N 1
ATOM 616 C CA . ARG A 1 82 ? -10.841 17.775 -22.125 1.00 91.50 82 ARG A CA 1
ATOM 617 C C . ARG A 1 82 ? -9.966 16.694 -22.770 1.00 91.50 82 ARG A C 1
ATOM 619 O O . ARG A 1 82 ? -9.272 16.957 -23.746 1.00 91.50 82 ARG A O 1
ATOM 626 N N . ASN A 1 83 ? -9.989 15.462 -22.259 1.00 91.25 83 ASN A N 1
ATOM 627 C CA . ASN A 1 83 ? -9.274 14.343 -22.884 1.00 91.25 83 ASN A CA 1
ATOM 628 C C . ASN A 1 83 ? -9.880 13.919 -24.232 1.00 91.25 83 ASN A C 1
ATOM 630 O O . ASN A 1 83 ? -9.135 13.480 -25.114 1.00 91.25 83 ASN A O 1
ATOM 634 N N . VAL A 1 84 ? -11.201 14.032 -24.395 1.00 94.12 84 VAL A N 1
ATOM 635 C CA . VAL A 1 84 ? -11.886 13.820 -25.678 1.00 94.12 84 VAL A CA 1
ATOM 636 C C . VAL A 1 84 ? -11.501 14.925 -26.663 1.00 94.12 84 VAL A C 1
ATOM 638 O O . VAL A 1 84 ? -11.086 14.607 -27.777 1.00 94.12 84 VAL A O 1
ATOM 641 N N . ASP A 1 85 ? -11.512 16.184 -26.226 1.00 91.75 85 ASP A N 1
ATOM 642 C CA . ASP A 1 85 ? -11.169 17.347 -27.055 1.00 91.75 85 ASP A CA 1
ATOM 643 C C . ASP A 1 85 ? -9.693 17.339 -27.498 1.00 91.75 85 ASP A C 1
ATOM 645 O O . ASP A 1 85 ? -9.357 17.799 -28.585 1.00 91.75 85 ASP A O 1
ATOM 649 N N . LEU A 1 86 ? -8.792 16.755 -26.698 1.00 91.19 86 LEU A N 1
ATOM 650 C CA . LEU A 1 86 ? -7.371 16.593 -27.045 1.00 91.19 86 LEU A CA 1
ATOM 651 C C . LEU A 1 86 ? -7.086 15.396 -27.971 1.00 91.19 86 LEU A C 1
ATOM 653 O O . LEU A 1 86 ? -5.959 15.223 -28.450 1.00 91.19 86 LEU A O 1
ATOM 657 N N . ARG A 1 87 ? -8.075 14.537 -28.236 1.00 90.50 87 ARG A N 1
ATOM 658 C CA . ARG A 1 87 ? -7.900 13.338 -29.070 1.00 90.50 87 ARG A CA 1
ATOM 659 C C . ARG A 1 87 ? -7.525 13.656 -30.530 1.00 90.50 87 ARG A C 1
ATOM 661 O O . ARG A 1 87 ? -6.620 12.979 -31.023 1.00 90.50 87 ARG A O 1
ATOM 668 N N . PRO A 1 88 ? -8.116 14.663 -31.208 1.00 88.56 88 PRO A N 1
ATOM 669 C CA . PRO A 1 88 ? -7.737 15.046 -32.571 1.00 88.56 88 PRO A CA 1
ATOM 670 C C . PRO A 1 88 ? -6.301 15.582 -32.663 1.00 88.56 88 PRO A C 1
ATOM 672 O O . PRO A 1 88 ? -5.558 15.227 -33.580 1.00 88.56 88 PRO A O 1
ATOM 675 N N . PHE A 1 89 ? -5.852 16.351 -31.666 1.00 83.81 89 PHE A N 1
ATOM 676 C CA . PHE A 1 89 ? -4.479 16.865 -31.618 1.00 83.81 89 PHE A CA 1
ATOM 677 C C . PHE A 1 89 ? -3.449 15.735 -31.524 1.00 83.81 89 PHE A C 1
ATOM 679 O O . PHE A 1 89 ? -2.423 15.759 -32.201 1.00 83.81 89 PHE A O 1
ATOM 686 N N . ARG A 1 90 ? -3.753 14.678 -30.760 1.00 80.12 90 ARG A N 1
ATOM 687 C CA . ARG A 1 90 ? -2.892 13.488 -30.675 1.00 80.12 90 ARG A CA 1
ATOM 688 C C . ARG A 1 90 ? -2.747 12.754 -32.010 1.00 80.12 90 ARG A C 1
ATOM 690 O O . ARG A 1 90 ? -1.679 12.201 -32.268 1.00 80.12 90 ARG A O 1
ATOM 697 N N . SER A 1 91 ? -3.779 12.731 -32.857 1.00 77.12 91 SER A N 1
ATOM 698 C CA . SER A 1 91 ? -3.668 12.152 -34.206 1.00 77.12 91 SER A CA 1
ATOM 699 C C . SER A 1 91 ? -2.836 13.010 -35.159 1.00 77.12 91 SER A C 1
ATOM 701 O O . SER A 1 91 ? -2.083 12.448 -35.955 1.00 77.12 91 SER A O 1
ATOM 703 N N . VAL A 1 92 ? -2.906 14.341 -35.049 1.00 83.56 92 VAL A N 1
ATOM 704 C CA . VAL A 1 92 ? -2.088 15.257 -35.862 1.00 83.56 92 VAL A CA 1
ATOM 705 C C . VAL A 1 92 ? -0.609 15.116 -35.502 1.00 83.56 92 VAL A C 1
ATOM 707 O O . VAL A 1 92 ? 0.205 14.856 -36.384 1.00 83.56 92 VAL A O 1
ATOM 710 N N . VAL A 1 93 ? -0.271 15.159 -34.207 1.00 82.06 93 VAL A N 1
ATOM 711 C CA . VAL A 1 93 ? 1.115 14.976 -33.733 1.00 82.06 93 VAL A CA 1
ATOM 712 C C . VAL A 1 93 ? 1.678 13.626 -34.184 1.00 82.06 93 VAL A C 1
ATOM 714 O O . VAL A 1 93 ? 2.790 13.562 -34.705 1.00 82.06 93 VAL A O 1
ATOM 717 N N . ARG A 1 94 ? 0.890 12.547 -34.079 1.00 79.88 94 ARG A N 1
ATOM 718 C CA . ARG A 1 94 ? 1.320 11.217 -34.537 1.00 79.88 94 ARG A CA 1
ATOM 719 C C . ARG A 1 94 ? 1.559 11.165 -36.053 1.00 79.88 94 ARG A C 1
ATOM 721 O O . ARG A 1 94 ? 2.485 10.487 -36.483 1.00 79.88 94 ARG A O 1
ATOM 728 N N . SER A 1 95 ? 0.760 11.877 -36.849 1.00 76.94 95 SER A N 1
ATOM 729 C CA . SER A 1 95 ? 0.917 11.926 -38.313 1.00 76.94 95 SER A CA 1
ATOM 730 C C . SER A 1 95 ? 2.151 12.733 -38.734 1.00 76.94 95 SER A C 1
ATOM 732 O O . SER A 1 95 ? 2.851 12.363 -39.677 1.00 76.94 95 SER A O 1
ATOM 734 N N . MET A 1 96 ? 2.473 13.803 -37.999 1.00 73.19 96 MET A N 1
ATOM 735 C CA . MET A 1 96 ? 3.714 14.558 -38.204 1.00 73.19 96 MET A CA 1
ATOM 736 C C . MET A 1 96 ? 4.952 13.707 -37.893 1.00 73.19 96 MET A C 1
ATOM 738 O O . MET A 1 96 ? 5.929 13.739 -38.639 1.00 73.19 96 MET A O 1
ATOM 742 N N . GLU A 1 97 ? 4.896 12.889 -36.841 1.00 75.44 97 GLU A N 1
ATOM 743 C CA . GLU A 1 97 ? 6.005 12.015 -36.443 1.00 75.44 97 GLU A CA 1
ATOM 744 C C . GLU A 1 97 ? 6.267 10.887 -37.463 1.00 75.44 97 GLU A C 1
ATOM 746 O O . GLU A 1 97 ? 7.419 10.541 -37.739 1.00 75.44 97 GLU A O 1
ATOM 751 N N . THR A 1 98 ? 5.220 10.339 -38.092 1.00 74.62 98 THR A N 1
ATOM 752 C CA . THR A 1 98 ? 5.376 9.329 -39.155 1.00 74.62 98 THR A CA 1
ATOM 753 C C . THR A 1 98 ? 5.949 9.909 -40.446 1.00 74.62 98 THR A C 1
ATOM 755 O O . THR A 1 98 ? 6.767 9.249 -41.089 1.00 74.62 98 THR A O 1
ATOM 758 N N . ASN A 1 99 ? 5.600 11.152 -40.792 1.00 65.75 99 ASN A N 1
ATOM 759 C CA . ASN A 1 99 ? 6.148 11.821 -41.976 1.00 65.75 99 ASN A CA 1
ATOM 760 C C . ASN A 1 99 ? 7.643 12.146 -41.817 1.00 65.75 99 ASN A C 1
ATOM 762 O O . ASN A 1 99 ? 8.397 12.032 -42.781 1.00 65.75 99 ASN A O 1
ATOM 766 N N . GLN A 1 100 ? 8.112 12.439 -40.599 1.00 62.16 100 GLN A N 1
ATOM 767 C CA . GLN A 1 100 ? 9.546 12.627 -40.345 1.00 62.16 100 GLN A CA 1
ATOM 768 C C . GLN A 1 100 ? 10.352 11.327 -40.478 1.00 62.16 100 GLN A C 1
ATOM 770 O O . GLN A 1 100 ? 11.464 11.352 -40.998 1.00 62.16 100 GLN A O 1
ATOM 775 N N . ARG A 1 101 ? 9.805 10.168 -40.078 1.00 60.16 101 ARG A N 1
ATOM 776 C CA . ARG A 1 101 ? 10.523 8.880 -40.195 1.00 60.16 101 ARG A CA 1
ATOM 777 C C . ARG A 1 101 ? 10.626 8.354 -41.630 1.00 60.16 101 ARG A C 1
ATOM 779 O O . ARG A 1 101 ? 11.576 7.633 -41.930 1.00 60.16 101 ARG A O 1
ATOM 786 N N . GLY A 1 102 ? 9.692 8.716 -42.512 1.00 55.41 102 GLY A N 1
ATOM 787 C CA . GLY A 1 102 ? 9.738 8.346 -43.933 1.00 55.41 102 GLY A CA 1
ATOM 788 C C . GLY A 1 102 ? 10.820 9.081 -44.734 1.00 55.41 102 GLY A C 1
ATOM 789 O O . GLY A 1 102 ? 11.310 8.551 -45.727 1.00 55.41 102 GLY A O 1
ATOM 790 N N . SER A 1 103 ? 11.250 10.261 -44.277 1.00 53.94 103 SER A N 1
ATOM 791 C CA . SER A 1 103 ? 12.161 11.136 -45.029 1.00 53.94 103 SER A CA 1
ATOM 792 C C . SER A 1 103 ? 13.659 10.843 -44.829 1.00 53.94 103 SER A C 1
ATOM 794 O O . SER A 1 103 ? 14.488 11.466 -45.486 1.00 53.94 103 SER A O 1
ATOM 796 N N . VAL A 1 104 ? 14.047 9.904 -43.952 1.00 55.62 104 VAL A N 1
ATOM 797 C CA . VAL A 1 104 ? 15.466 9.690 -43.561 1.00 55.62 104 VAL A CA 1
ATOM 798 C C . VAL A 1 104 ? 16.138 8.513 -44.293 1.00 55.62 104 VAL A C 1
ATOM 800 O O . VAL A 1 104 ? 17.282 8.177 -44.005 1.00 55.62 104 VAL A O 1
ATOM 803 N N . ARG A 1 105 ? 15.474 7.862 -45.261 1.00 53.53 105 ARG A N 1
ATOM 804 C CA . ARG A 1 105 ? 16.078 6.734 -46.011 1.00 53.53 105 ARG A CA 1
ATOM 805 C C . ARG A 1 105 ? 16.617 7.061 -47.401 1.00 53.53 105 ARG A C 1
ATOM 807 O O . ARG A 1 105 ? 17.116 6.157 -48.060 1.00 53.53 105 ARG A O 1
ATOM 814 N N . GLY A 1 106 ? 16.613 8.318 -47.837 1.00 56.44 106 GLY A N 1
ATOM 815 C CA . GLY A 1 106 ? 17.109 8.618 -49.179 1.00 56.44 106 GLY A CA 1
ATOM 816 C C . GLY A 1 106 ? 17.343 10.087 -49.465 1.00 56.44 106 GLY A C 1
ATOM 817 O O . GLY A 1 106 ? 16.686 10.621 -50.339 1.00 56.44 106 GLY A O 1
ATOM 818 N N . ALA A 1 107 ? 18.263 10.729 -48.746 1.00 49.56 107 ALA A N 1
ATOM 819 C CA . ALA A 1 107 ? 19.040 11.860 -49.258 1.00 49.56 107 ALA A CA 1
ATOM 820 C C . ALA A 1 107 ? 20.018 12.335 -48.179 1.00 49.56 107 ALA A C 1
ATOM 822 O O . ALA A 1 107 ? 19.621 12.894 -47.159 1.00 49.56 107 ALA A O 1
ATOM 823 N N . LYS A 1 108 ? 21.319 12.163 -48.424 1.00 57.03 108 LYS A N 1
ATOM 824 C CA . LYS A 1 108 ? 22.322 13.055 -47.839 1.00 57.03 108 LYS A CA 1
ATOM 825 C C . LYS A 1 108 ? 22.135 14.409 -48.528 1.00 57.03 108 LYS A C 1
ATOM 827 O O . LYS A 1 108 ? 22.677 14.609 -49.609 1.00 57.03 108 LYS A O 1
ATOM 832 N N . GLN A 1 109 ? 21.336 15.300 -47.951 1.00 56.62 109 GLN A N 1
ATOM 833 C CA . GLN A 1 109 ? 21.341 16.714 -48.323 1.00 56.62 109 GLN A CA 1
ATOM 834 C C . GLN A 1 109 ? 21.881 17.569 -47.170 1.00 56.62 109 GLN A C 1
ATOM 836 O O . GLN A 1 109 ? 21.709 17.207 -46.003 1.00 56.62 109 GLN A O 1
ATOM 841 N N . PRO A 1 110 ? 22.603 18.657 -47.492 1.00 53.12 110 PRO A N 1
ATOM 842 C CA . PRO A 1 110 ? 23.361 19.437 -46.527 1.00 53.12 110 PRO A CA 1
ATOM 843 C C . PRO A 1 110 ? 22.443 20.186 -45.556 1.00 53.12 110 PRO A C 1
ATOM 845 O O . PRO A 1 110 ? 21.492 20.864 -45.939 1.00 53.12 110 PRO A O 1
ATOM 848 N N . LEU A 1 111 ? 22.784 20.071 -44.274 1.00 55.28 111 LEU A N 1
ATOM 849 C CA . LEU A 1 111 ? 22.087 20.591 -43.097 1.00 55.28 111 LEU A CA 1
ATOM 850 C C . LEU A 1 111 ? 22.170 22.132 -42.952 1.00 55.28 111 LEU A C 1
ATOM 852 O O . LEU A 1 111 ? 22.286 22.638 -41.838 1.00 55.28 111 LEU A O 1
ATOM 856 N N . SER A 1 112 ? 22.162 22.891 -44.054 1.00 55.53 112 SER A N 1
ATOM 857 C CA . SER A 1 112 ? 22.383 24.348 -44.050 1.00 55.53 112 SER A CA 1
ATOM 858 C C . SER A 1 112 ? 21.152 25.200 -44.379 1.00 55.53 112 SER A C 1
ATOM 860 O O . SER A 1 112 ? 21.196 26.399 -44.130 1.00 55.53 112 SER A O 1
ATOM 862 N N . GLN A 1 113 ? 20.034 24.629 -44.849 1.00 54.88 113 GLN A N 1
ATOM 863 C CA . GLN A 1 113 ? 18.840 25.421 -45.216 1.00 54.88 113 GLN A CA 1
ATOM 864 C C . GLN A 1 113 ? 17.673 25.367 -44.212 1.00 54.88 113 GLN A C 1
ATOM 866 O O . GLN A 1 113 ? 16.764 26.187 -44.283 1.00 54.88 113 GLN A O 1
ATOM 871 N N . PHE A 1 114 ? 17.693 24.476 -43.215 1.00 50.97 114 PHE A N 1
ATOM 872 C CA . PHE A 1 114 ? 16.556 24.324 -42.288 1.00 50.97 114 PHE A CA 1
ATOM 873 C C . PHE A 1 114 ? 16.542 25.291 -41.089 1.00 50.97 114 PHE A C 1
ATOM 875 O O . PHE A 1 114 ? 15.626 25.231 -40.273 1.00 50.97 114 PHE A O 1
ATOM 882 N N . LYS A 1 115 ? 17.512 26.211 -40.982 1.00 54.84 115 LYS A N 1
ATOM 883 C CA . LYS A 1 115 ? 17.528 27.235 -39.920 1.00 54.84 115 LYS A CA 1
ATOM 884 C C . LYS A 1 115 ? 16.654 28.465 -40.205 1.00 54.84 115 LYS A C 1
ATOM 886 O O . LYS A 1 115 ? 16.449 29.241 -39.283 1.00 54.84 115 LYS A O 1
ATOM 891 N N . GLN A 1 116 ? 16.116 28.641 -41.416 1.00 53.75 116 GLN A N 1
ATOM 892 C CA . GLN A 1 116 ? 15.339 29.846 -41.761 1.00 53.75 116 GLN A CA 1
ATOM 893 C C . GLN A 1 116 ? 13.812 29.677 -41.710 1.00 53.75 116 GLN A C 1
ATOM 895 O O . GLN A 1 116 ? 13.113 30.655 -41.489 1.00 53.75 116 GLN A O 1
ATOM 900 N N . LEU A 1 117 ? 13.269 28.460 -41.819 1.00 52.62 117 LEU A N 1
ATOM 901 C CA . LEU A 1 117 ? 11.806 28.261 -41.876 1.00 52.62 117 LEU A CA 1
ATOM 902 C C . LEU A 1 117 ? 11.145 27.969 -40.515 1.00 52.62 117 LEU A C 1
ATOM 904 O O . LEU A 1 117 ? 9.928 27.814 -40.435 1.00 52.62 117 LEU A O 1
ATOM 908 N N . GLY A 1 118 ? 11.929 27.887 -39.435 1.00 48.25 118 GLY A N 1
ATOM 909 C CA . GLY A 1 118 ? 11.423 27.651 -38.077 1.00 48.25 118 GLY A CA 1
ATOM 910 C C . GLY A 1 118 ? 11.062 28.918 -37.295 1.00 48.25 118 GLY A C 1
ATOM 911 O O . GLY A 1 118 ? 10.321 28.826 -36.319 1.00 48.25 118 GLY A O 1
ATOM 912 N N . SER A 1 119 ? 11.558 30.089 -37.706 1.00 52.34 119 SER A N 1
ATOM 913 C CA . SER A 1 119 ? 11.350 31.357 -36.992 1.00 52.34 119 SER A CA 1
ATOM 914 C C . SER A 1 119 ? 10.128 32.141 -37.469 1.00 52.34 119 SER A C 1
ATOM 916 O O . SER A 1 119 ? 9.540 32.869 -36.679 1.00 52.34 119 SER A O 1
ATOM 918 N N . GLU A 1 120 ? 9.687 31.974 -38.718 1.00 51.44 120 GLU A N 1
ATOM 919 C CA . GLU A 1 120 ? 8.588 32.794 -39.259 1.00 51.44 120 GLU A CA 1
ATOM 920 C C . GLU A 1 120 ? 7.196 32.332 -38.798 1.00 51.44 120 GLU A C 1
ATOM 922 O O . GLU A 1 120 ? 6.291 33.148 -38.660 1.00 51.44 120 GLU A O 1
ATOM 927 N N . ARG A 1 121 ? 7.016 31.051 -38.446 1.00 51.81 121 ARG A N 1
ATOM 928 C CA . ARG A 1 121 ? 5.709 30.528 -37.991 1.00 51.81 121 ARG A CA 1
ATOM 929 C C . ARG A 1 121 ? 5.425 30.669 -36.496 1.00 51.81 121 ARG A C 1
ATOM 931 O O . ARG A 1 121 ? 4.307 30.397 -36.067 1.00 51.81 121 ARG A O 1
ATOM 938 N N . LEU A 1 122 ? 6.414 31.074 -35.702 1.00 50.69 122 LEU A N 1
ATOM 939 C CA . LEU A 1 122 ? 6.240 31.331 -34.268 1.00 50.69 122 LEU A CA 1
ATOM 940 C C . LEU A 1 122 ? 5.823 32.781 -33.977 1.00 50.69 122 LEU A C 1
ATOM 942 O O . LEU A 1 122 ? 5.240 33.037 -32.929 1.00 50.69 122 LEU A O 1
ATOM 946 N N . ILE A 1 123 ? 6.025 33.697 -34.930 1.00 54.25 123 ILE A N 1
ATOM 947 C CA . ILE A 1 123 ? 5.639 35.111 -34.804 1.00 54.25 123 ILE A CA 1
ATOM 948 C C . ILE A 1 123 ? 4.136 35.309 -35.089 1.00 54.25 123 ILE A C 1
ATOM 950 O O . ILE A 1 123 ? 3.503 36.174 -34.493 1.00 54.25 123 ILE A O 1
ATOM 954 N N . GLU A 1 124 ? 3.517 34.456 -35.911 1.00 54.00 124 GLU A N 1
ATOM 955 C CA . GLU A 1 124 ? 2.097 34.591 -36.284 1.00 54.00 124 GLU A CA 1
ATOM 956 C C . GLU A 1 124 ? 1.115 34.138 -35.181 1.00 54.00 124 GLU A C 1
ATOM 958 O O . GLU A 1 124 ? -0.057 34.505 -35.199 1.00 54.00 124 GLU A O 1
ATOM 963 N N . MET A 1 125 ? 1.581 33.373 -34.183 1.00 53.00 125 MET A N 1
ATOM 964 C CA . MET A 1 125 ? 0.746 32.896 -33.067 1.00 53.00 125 MET A CA 1
ATOM 965 C C . MET A 1 125 ? 0.826 33.761 -31.796 1.00 53.00 125 MET A C 1
ATOM 967 O O . MET A 1 125 ? 0.287 33.358 -30.766 1.00 53.00 125 MET A O 1
ATOM 971 N N . GLY A 1 126 ? 1.475 34.932 -31.837 1.00 51.47 126 GLY A N 1
ATOM 972 C CA . GLY A 1 126 ? 1.437 35.910 -30.736 1.00 51.47 126 GLY A CA 1
ATOM 973 C C . GLY A 1 126 ? 1.975 35.405 -29.390 1.00 51.47 126 GLY A C 1
ATOM 974 O O . GLY A 1 126 ? 1.592 35.921 -28.343 1.00 51.47 126 GLY A O 1
ATOM 975 N N . MET A 1 127 ? 2.833 34.380 -29.391 1.00 49.38 127 MET A N 1
ATOM 976 C CA . MET A 1 127 ? 3.489 33.907 -28.175 1.00 49.38 127 MET A CA 1
ATOM 977 C C . MET A 1 127 ? 4.801 34.667 -27.995 1.00 49.38 127 MET A C 1
ATOM 979 O O . MET A 1 127 ? 5.810 34.322 -28.604 1.00 49.38 127 MET A O 1
ATOM 983 N N . GLU A 1 128 ? 4.776 35.712 -27.168 1.00 49.94 128 GLU A N 1
ATOM 984 C CA . GLU A 1 128 ? 5.982 36.408 -26.722 1.00 49.94 128 GLU A CA 1
ATOM 985 C C . GLU A 1 128 ? 6.923 35.414 -26.026 1.00 49.94 128 GLU A C 1
ATOM 987 O O . GLU A 1 128 ? 6.658 34.916 -24.930 1.00 49.94 128 GLU A O 1
ATOM 992 N N . THR A 1 129 ? 8.034 35.088 -26.681 1.00 53.22 129 THR A N 1
ATOM 993 C CA . THR A 1 129 ? 9.134 34.354 -26.061 1.00 53.22 129 THR A CA 1
ATOM 994 C C . THR A 1 129 ? 9.944 35.332 -25.219 1.00 53.22 129 THR A C 1
ATOM 996 O O . THR A 1 129 ? 10.714 36.126 -25.758 1.00 53.22 129 THR A O 1
ATOM 999 N N . GLY A 1 130 ? 9.754 35.286 -23.900 1.00 59.78 130 GLY A N 1
ATOM 1000 C CA . GLY A 1 130 ? 10.610 35.990 -22.944 1.00 59.78 130 GLY A CA 1
ATOM 1001 C C . GLY A 1 130 ? 12.066 35.491 -22.996 1.00 59.78 130 GLY A C 1
ATOM 1002 O O . GLY A 1 130 ? 12.308 34.353 -23.413 1.00 59.78 130 GLY A O 1
ATOM 1003 N N . PRO A 1 131 ? 13.039 36.330 -22.599 1.00 48.62 131 PRO A N 1
ATOM 1004 C CA . PRO A 1 131 ? 14.460 36.045 -22.760 1.00 48.62 131 PRO A CA 1
ATOM 1005 C C . PRO A 1 131 ? 14.886 34.838 -21.918 1.00 48.62 131 PRO A C 1
ATOM 1007 O O . PRO A 1 131 ? 14.703 34.788 -20.704 1.00 48.62 131 PRO A O 1
ATOM 1010 N N . LEU A 1 132 ? 15.453 33.851 -22.608 1.00 47.88 132 LEU A N 1
ATOM 1011 C CA . LEU A 1 132 ? 15.926 32.576 -22.079 1.00 47.88 132 LEU A CA 1
ATOM 1012 C C . LEU A 1 132 ? 17.455 32.662 -21.927 1.00 47.88 132 LEU A C 1
ATOM 1014 O O . LEU A 1 132 ? 18.199 31.986 -22.628 1.00 47.88 132 LEU A O 1
ATOM 1018 N N . GLU A 1 133 ? 17.917 33.544 -21.039 1.00 50.97 133 GLU A N 1
ATOM 1019 C CA . GLU A 1 133 ? 19.335 33.721 -20.680 1.00 50.97 133 GLU A CA 1
ATOM 1020 C C . GLU A 1 133 ? 19.532 33.641 -19.157 1.00 50.97 133 GLU A C 1
ATOM 1022 O O . GLU A 1 133 ? 20.041 34.565 -18.545 1.00 50.97 133 GLU A O 1
ATOM 1027 N N . GLU A 1 134 ? 19.125 32.544 -18.504 1.00 50.34 134 GLU A N 1
ATOM 1028 C CA . GLU A 1 134 ? 19.610 32.251 -17.139 1.00 50.34 134 GLU A CA 1
ATOM 1029 C C . GLU A 1 134 ? 19.317 30.801 -16.708 1.00 50.34 134 GLU A C 1
ATOM 1031 O O . GLU A 1 134 ? 18.408 30.531 -15.928 1.00 50.34 134 GLU A O 1
ATOM 1036 N N . ALA A 1 135 ? 20.036 29.809 -17.246 1.00 42.84 135 ALA A N 1
ATOM 1037 C CA . ALA A 1 135 ? 19.937 28.433 -16.725 1.00 42.84 135 ALA A CA 1
ATOM 1038 C C . ALA A 1 135 ? 21.175 27.554 -16.981 1.00 42.84 135 ALA A C 1
ATOM 1040 O O . ALA A 1 135 ? 21.069 26.328 -17.026 1.00 42.84 135 ALA A O 1
ATOM 1041 N N . ALA A 1 136 ? 22.354 28.153 -17.144 1.00 44.22 136 ALA A N 1
ATOM 1042 C CA . ALA A 1 136 ? 23.607 27.421 -17.299 1.00 44.22 136 ALA A CA 1
ATOM 1043 C C . ALA A 1 136 ? 24.487 27.573 -16.050 1.00 44.22 136 ALA A C 1
ATOM 1045 O O . ALA A 1 136 ? 25.596 28.065 -16.169 1.00 44.22 136 ALA A O 1
ATOM 1046 N N . ASP A 1 137 ? 23.995 27.195 -14.859 1.00 41.69 137 ASP A N 1
ATOM 1047 C CA . ASP A 1 137 ? 24.854 27.171 -13.657 1.00 41.69 137 ASP A CA 1
ATOM 1048 C C . ASP A 1 137 ? 24.355 26.290 -12.489 1.00 41.69 137 ASP A C 1
ATOM 1050 O O . ASP A 1 137 ? 24.499 26.621 -11.314 1.00 41.69 137 ASP A O 1
ATOM 1054 N N . TYR A 1 138 ? 23.766 25.120 -12.773 1.00 38.88 138 TYR A N 1
ATOM 1055 C CA . TYR A 1 138 ? 23.364 24.191 -11.700 1.00 38.88 138 TYR A CA 1
ATOM 1056 C C . TYR A 1 138 ? 23.661 22.718 -12.001 1.00 38.88 138 TYR A C 1
ATOM 1058 O O . TYR A 1 138 ? 22.821 21.840 -11.831 1.00 38.88 138 TYR A O 1
ATOM 1066 N N . VAL A 1 139 ? 24.886 22.422 -12.441 1.00 48.59 139 VAL A N 1
ATOM 1067 C CA . VAL A 1 139 ? 25.423 21.051 -12.429 1.00 48.59 139 VAL A CA 1
ATOM 1068 C C . VAL A 1 139 ? 26.880 21.095 -11.984 1.00 48.59 139 VAL A C 1
ATOM 1070 O O . VAL A 1 139 ? 27.778 21.043 -12.811 1.00 48.59 139 VAL A O 1
ATOM 1073 N N . ASN A 1 140 ? 27.120 21.231 -10.677 1.00 41.12 140 ASN A N 1
ATOM 1074 C CA . ASN A 1 140 ? 28.362 20.789 -10.030 1.00 41.12 140 ASN A CA 1
ATOM 1075 C C . ASN A 1 140 ? 28.251 20.917 -8.505 1.00 41.12 140 ASN A C 1
ATOM 1077 O O . ASN A 1 140 ? 28.435 22.003 -7.965 1.00 41.12 140 ASN A O 1
ATOM 1081 N N . ARG A 1 141 ? 27.968 19.798 -7.821 1.00 38.53 141 ARG A N 1
ATOM 1082 C CA . ARG A 1 141 ? 28.507 19.400 -6.498 1.00 38.53 141 ARG A CA 1
ATOM 1083 C C . ARG A 1 141 ? 27.621 18.328 -5.871 1.00 38.53 141 ARG A C 1
ATOM 1085 O O . ARG A 1 141 ? 26.523 18.615 -5.410 1.00 38.53 141 ARG A O 1
ATOM 1092 N N . THR A 1 142 ? 28.130 17.102 -5.813 1.00 38.41 142 THR A N 1
ATOM 1093 C CA . THR A 1 142 ? 28.190 16.283 -4.585 1.00 38.41 142 THR A CA 1
ATOM 1094 C C . THR A 1 142 ? 28.976 15.005 -4.882 1.00 38.41 142 THR A C 1
ATOM 1096 O O . THR A 1 142 ? 28.445 13.901 -4.934 1.00 38.41 142 THR A O 1
ATOM 1099 N N . ASP A 1 143 ? 30.285 15.183 -5.061 1.00 41.44 143 ASP A N 1
ATOM 1100 C CA . ASP A 1 143 ? 31.253 14.171 -4.655 1.00 41.44 143 ASP A CA 1
ATOM 1101 C C . ASP A 1 143 ? 31.438 14.297 -3.139 1.00 41.44 143 ASP A C 1
ATOM 1103 O O . ASP A 1 143 ? 31.901 15.327 -2.649 1.00 41.44 143 ASP A O 1
ATOM 1107 N N . CYS A 1 144 ? 31.104 13.243 -2.398 1.00 42.22 144 CYS A N 1
ATOM 1108 C CA . CYS A 1 144 ? 31.555 13.052 -1.022 1.00 42.22 144 CYS A CA 1
ATOM 1109 C C . CYS A 1 144 ? 32.229 11.681 -0.915 1.00 42.22 144 CYS A C 1
ATOM 1111 O O . CYS A 1 144 ? 31.604 10.668 -0.605 1.00 42.22 144 CYS A O 1
ATOM 1113 N N . ARG A 1 145 ? 33.538 11.687 -1.194 1.00 42.22 145 ARG A N 1
ATOM 1114 C CA . ARG A 1 145 ? 34.528 10.806 -0.561 1.00 42.22 145 ARG A CA 1
ATOM 1115 C C . ARG A 1 145 ? 34.708 11.220 0.907 1.00 42.22 145 ARG A C 1
ATOM 1117 O O . ARG A 1 145 ? 34.609 12.403 1.217 1.00 42.22 145 ARG A O 1
ATOM 1124 N N . GLY A 1 146 ? 35.049 10.255 1.758 1.00 36.25 146 GLY A N 1
ATOM 1125 C CA . GLY A 1 146 ? 35.480 10.451 3.149 1.00 36.25 146 GLY A CA 1
ATOM 1126 C C . GLY A 1 146 ? 34.890 9.365 4.050 1.00 36.25 146 GLY A C 1
ATOM 1127 O O . GLY A 1 146 ? 33.767 9.491 4.517 1.00 36.25 146 GLY A O 1
ATOM 1128 N N . ASP A 1 147 ? 35.444 8.156 4.040 1.00 37.00 147 ASP A N 1
ATOM 1129 C CA . ASP A 1 147 ? 36.546 7.692 4.901 1.00 37.00 147 ASP A CA 1
ATOM 1130 C C . ASP A 1 147 ? 36.188 7.531 6.387 1.00 37.00 147 ASP A C 1
ATOM 1132 O O . ASP A 1 147 ? 35.978 8.482 7.126 1.00 37.00 147 ASP A O 1
ATOM 1136 N N . GLY A 1 148 ? 36.235 6.265 6.814 1.00 39.34 148 GLY A N 1
ATOM 1137 C CA . GLY A 1 148 ? 37.074 5.860 7.936 1.00 39.34 148 GLY A CA 1
ATOM 1138 C C . GLY A 1 148 ? 36.580 6.146 9.348 1.00 39.34 148 GLY A C 1
ATOM 1139 O O . GLY A 1 148 ? 37.073 7.060 9.983 1.00 39.34 148 GLY A O 1
ATOM 1140 N N . HIS A 1 149 ? 35.826 5.209 9.930 1.00 36.31 149 HIS A N 1
ATOM 1141 C CA . HIS A 1 149 ? 36.076 4.820 11.321 1.00 36.31 149 HIS A CA 1
ATOM 1142 C C . HIS A 1 149 ? 35.987 3.302 11.490 1.00 36.31 149 HIS A C 1
ATOM 1144 O O . HIS A 1 149 ? 34.925 2.684 11.478 1.00 36.31 149 HIS A O 1
ATOM 1150 N N . LYS A 1 150 ? 37.175 2.706 11.639 1.00 44.44 150 LYS A N 1
ATOM 1151 C CA . LYS A 1 150 ? 37.390 1.379 12.206 1.00 44.44 150 LYS A CA 1
ATOM 1152 C C . LYS A 1 150 ? 37.024 1.443 13.689 1.00 44.44 150 LYS A C 1
ATOM 1154 O O . LYS A 1 150 ? 37.620 2.213 14.438 1.00 44.44 150 LYS A O 1
ATOM 1159 N N . SER A 1 151 ? 36.119 0.583 14.127 1.00 44.78 151 SER A N 1
ATOM 1160 C CA . SER A 1 151 ? 36.006 0.208 15.536 1.00 44.78 151 SER A CA 1
ATOM 1161 C C . SER A 1 151 ? 35.853 -1.298 15.591 1.00 44.78 151 SER A C 1
ATOM 1163 O O . SER A 1 151 ? 34.815 -1.863 15.255 1.00 44.78 151 SER A O 1
ATOM 1165 N N . ALA A 1 152 ? 36.959 -1.943 15.938 1.00 40.88 152 ALA A N 1
ATOM 1166 C CA . ALA A 1 152 ? 37.014 -3.353 16.240 1.00 40.88 152 ALA A CA 1
ATOM 1167 C C . ALA A 1 152 ? 36.125 -3.655 17.453 1.00 40.88 152 ALA A C 1
ATOM 1169 O O . ALA A 1 152 ? 36.253 -3.022 18.495 1.00 40.88 152 ALA A O 1
ATOM 1170 N N . SER A 1 153 ? 35.279 -4.674 17.347 1.00 44.72 153 SER A N 1
ATOM 1171 C CA . SER A 1 153 ? 35.007 -5.531 18.497 1.00 44.72 153 SER A CA 1
ATOM 1172 C C . SER A 1 153 ? 34.843 -6.959 17.998 1.00 44.72 153 SER A C 1
ATOM 1174 O O . SER A 1 153 ? 33.964 -7.292 17.203 1.00 44.72 153 SER A O 1
ATOM 1176 N N . ALA A 1 154 ? 35.813 -7.773 18.397 1.00 42.84 154 ALA A N 1
ATOM 1177 C CA . ALA A 1 154 ? 35.835 -9.202 18.201 1.00 42.84 154 ALA A CA 1
ATOM 1178 C C . ALA A 1 154 ? 34.737 -9.835 19.064 1.00 42.84 154 ALA A C 1
ATOM 1180 O O . ALA A 1 154 ? 34.635 -9.561 20.257 1.00 42.84 154 ALA A O 1
ATOM 1181 N N . GLY A 1 155 ? 33.927 -10.694 18.455 1.00 33.12 155 GLY A N 1
ATOM 1182 C CA . GLY A 1 155 ? 32.887 -11.451 19.139 1.00 33.12 155 GLY A CA 1
ATOM 1183 C C . GLY A 1 155 ? 32.581 -12.707 18.344 1.00 33.12 155 GLY A C 1
ATOM 1184 O O . GLY A 1 155 ? 31.778 -12.690 17.416 1.00 33.12 155 GLY A O 1
ATOM 1185 N N . ALA A 1 156 ? 33.305 -13.767 18.680 1.00 42.62 156 ALA A N 1
ATOM 1186 C CA . ALA A 1 156 ? 33.241 -15.093 18.092 1.00 42.62 156 ALA A CA 1
ATOM 1187 C C . ALA A 1 156 ? 31.819 -15.673 18.061 1.00 42.62 156 ALA A C 1
ATOM 1189 O O . ALA A 1 156 ? 31.137 -15.657 19.077 1.00 42.62 156 ALA A O 1
ATOM 1190 N N . CYS A 1 157 ? 31.439 -16.262 16.922 1.00 35.56 157 CYS A N 1
ATOM 1191 C CA . CYS A 1 157 ? 30.382 -17.273 16.793 1.00 35.56 157 CYS A CA 1
ATOM 1192 C C . CYS A 1 157 ? 30.610 -18.063 15.489 1.00 35.56 157 CYS A C 1
ATOM 1194 O O . CYS A 1 157 ? 29.953 -17.839 14.472 1.00 35.56 157 CYS A O 1
ATOM 1196 N N . HIS A 1 158 ? 31.570 -18.992 15.509 1.00 35.94 158 HIS A N 1
ATOM 1197 C CA . HIS A 1 158 ? 31.706 -20.028 14.486 1.00 35.94 158 HIS A CA 1
ATOM 1198 C C . HIS A 1 158 ? 30.548 -21.025 14.633 1.00 35.94 158 HIS A C 1
ATOM 1200 O O . HIS A 1 158 ? 30.623 -21.960 15.424 1.00 35.94 158 HIS A O 1
ATOM 1206 N N . HIS A 1 159 ? 29.482 -20.854 13.850 1.00 41.59 159 HIS A N 1
ATOM 1207 C CA . HIS A 1 159 ? 28.549 -21.942 13.566 1.00 41.59 159 HIS A CA 1
ATOM 1208 C C . HIS A 1 159 ? 28.729 -22.392 12.119 1.00 41.59 159 HIS A C 1
ATOM 1210 O O . HIS A 1 159 ? 28.235 -21.788 11.169 1.00 41.59 159 HIS A O 1
ATOM 1216 N N . ALA A 1 160 ? 29.484 -23.479 11.983 1.00 43.53 160 ALA A N 1
ATOM 1217 C CA . ALA A 1 160 ? 29.649 -24.238 10.762 1.00 43.53 160 ALA A CA 1
ATOM 1218 C C . ALA A 1 160 ? 28.294 -24.807 10.310 1.00 43.53 160 ALA A C 1
ATOM 1220 O O . ALA A 1 160 ? 27.783 -25.765 10.891 1.00 43.53 160 ALA A O 1
ATOM 1221 N N . LEU A 1 161 ? 27.717 -24.239 9.250 1.00 44.25 161 LEU A N 1
ATOM 1222 C CA . LEU A 1 161 ? 26.640 -24.879 8.503 1.00 44.25 161 LEU A CA 1
ATOM 1223 C C . LEU A 1 161 ? 27.241 -25.584 7.291 1.00 44.25 161 LEU A C 1
ATOM 1225 O O . LEU A 1 161 ? 27.742 -24.965 6.353 1.00 44.25 161 LEU A O 1
ATOM 1229 N N . ARG A 1 162 ? 27.197 -26.917 7.358 1.00 44.62 162 ARG A N 1
ATOM 1230 C CA . ARG A 1 162 ? 27.579 -27.844 6.296 1.00 44.62 162 ARG A CA 1
ATOM 1231 C C . ARG A 1 162 ? 26.904 -27.453 4.979 1.00 44.62 162 ARG A C 1
ATOM 1233 O O . ARG A 1 162 ? 25.697 -27.630 4.815 1.00 44.62 162 ARG A O 1
ATOM 1240 N N . ARG A 1 163 ? 27.718 -27.010 4.017 1.00 40.53 163 ARG A N 1
ATOM 1241 C CA . ARG A 1 163 ? 27.418 -27.060 2.583 1.00 40.53 163 ARG A CA 1
ATOM 1242 C C . ARG A 1 163 ? 27.053 -28.501 2.210 1.00 40.53 163 ARG A C 1
ATOM 1244 O O . ARG A 1 163 ? 27.918 -29.368 2.152 1.00 40.53 163 ARG A O 1
ATOM 1251 N N . ARG A 1 164 ? 25.772 -28.764 1.951 1.00 47.19 164 ARG A N 1
ATOM 1252 C CA . ARG A 1 164 ? 25.346 -29.882 1.101 1.00 47.19 164 ARG A CA 1
ATOM 1253 C C . ARG A 1 164 ? 25.123 -29.315 -0.292 1.00 47.19 164 ARG A C 1
ATOM 1255 O O . ARG A 1 164 ? 24.035 -28.848 -0.613 1.00 47.19 164 ARG A O 1
ATOM 1262 N N . GLU A 1 165 ? 26.178 -29.332 -1.094 1.00 44.34 165 GLU A N 1
ATOM 1263 C CA . GLU A 1 165 ? 26.088 -29.125 -2.535 1.00 44.34 165 GLU A CA 1
ATOM 1264 C C . GLU A 1 165 ? 25.338 -30.319 -3.136 1.00 44.34 165 GLU A C 1
ATOM 1266 O O . GLU A 1 165 ? 25.906 -31.380 -3.389 1.00 44.34 165 GLU A O 1
ATOM 1271 N N . ARG A 1 166 ? 24.024 -30.179 -3.322 1.00 45.28 166 ARG A N 1
ATOM 1272 C CA . ARG A 1 166 ? 23.285 -31.067 -4.218 1.00 45.28 166 ARG A CA 1
ATOM 1273 C C . ARG A 1 166 ? 23.515 -30.554 -5.635 1.00 45.28 166 ARG A C 1
ATOM 1275 O O . ARG A 1 166 ? 22.875 -29.598 -6.060 1.00 45.28 166 ARG A O 1
ATOM 1282 N N . LYS A 1 167 ? 24.449 -31.193 -6.343 1.00 46.53 167 LYS A N 1
ATOM 1283 C CA . LYS A 1 167 ? 24.505 -31.186 -7.809 1.00 46.53 167 LYS A CA 1
ATOM 1284 C C . LYS A 1 167 ? 23.157 -31.700 -8.318 1.00 46.53 167 LYS A C 1
ATOM 1286 O O . LYS A 1 167 ? 22.891 -32.895 -8.251 1.00 46.53 167 LYS A O 1
ATOM 1291 N N . ILE A 1 168 ? 22.295 -30.795 -8.769 1.00 45.47 168 ILE A N 1
ATOM 1292 C CA . ILE A 1 168 ? 21.113 -31.148 -9.553 1.00 45.47 168 ILE A CA 1
ATOM 1293 C C . ILE A 1 168 ? 21.593 -31.198 -11.001 1.00 45.47 168 ILE A C 1
ATOM 1295 O O . ILE A 1 168 ? 21.776 -30.169 -11.647 1.00 45.47 168 ILE A O 1
ATOM 1299 N N . THR A 1 169 ? 21.880 -32.405 -11.481 1.00 45.91 169 THR A N 1
ATOM 1300 C CA . THR A 1 169 ? 22.066 -32.690 -12.903 1.00 45.91 169 THR A CA 1
ATOM 1301 C C . THR A 1 169 ? 20.731 -32.473 -13.603 1.00 45.91 169 THR A C 1
ATOM 1303 O O . THR A 1 169 ? 19.806 -33.271 -13.477 1.00 45.91 169 THR A O 1
ATOM 1306 N N . PHE A 1 170 ? 20.622 -31.339 -14.291 1.00 47.69 170 PHE A N 1
ATOM 1307 C CA . PHE A 1 170 ? 19.476 -30.955 -15.104 1.00 47.69 170 PHE A CA 1
ATOM 1308 C C . PHE A 1 170 ? 19.552 -31.714 -16.435 1.00 47.69 170 PHE A C 1
ATOM 1310 O O . PHE A 1 170 ? 20.070 -31.227 -17.438 1.00 47.69 170 PHE A O 1
ATOM 1317 N N . SER A 1 171 ? 19.134 -32.973 -16.416 1.00 53.03 171 SER A N 1
ATOM 1318 C CA . SER A 1 171 ? 19.071 -33.829 -17.599 1.00 53.03 171 SER A CA 1
ATOM 1319 C C . SER A 1 171 ? 17.835 -34.701 -17.484 1.00 53.03 171 SER A C 1
ATOM 1321 O O . SER A 1 171 ? 17.936 -35.879 -17.178 1.00 53.03 171 SER A O 1
ATOM 1323 N N . ASP A 1 172 ? 16.663 -34.099 -17.693 1.00 43.25 172 ASP A N 1
ATOM 1324 C CA . ASP A 1 172 ? 15.448 -34.875 -17.919 1.00 43.25 172 ASP A CA 1
ATOM 1325 C C . ASP A 1 172 ? 14.507 -34.169 -18.911 1.00 43.25 172 ASP A C 1
ATOM 1327 O O . ASP A 1 172 ? 13.770 -33.237 -18.599 1.00 43.25 172 ASP A O 1
ATOM 1331 N N . GLN A 1 173 ? 14.643 -34.600 -20.168 1.00 46.41 173 GLN A N 1
ATOM 1332 C CA . GLN A 1 173 ? 13.546 -34.995 -21.056 1.00 46.41 173 GLN A CA 1
ATOM 1333 C C . GLN A 1 173 ? 12.382 -33.999 -21.233 1.00 46.41 173 GLN A C 1
ATOM 1335 O O . GLN A 1 173 ? 11.226 -34.291 -20.927 1.00 46.41 173 GLN A O 1
ATOM 1340 N N . LEU A 1 174 ? 12.642 -32.878 -21.915 1.00 44.91 174 LEU A N 1
ATOM 1341 C CA . LEU A 1 174 ? 11.606 -32.206 -22.711 1.00 44.91 174 LEU A CA 1
ATOM 1342 C C . LEU A 1 174 ? 11.313 -33.037 -23.971 1.00 44.91 174 LEU A C 1
ATOM 1344 O O . LEU A 1 174 ? 11.711 -32.693 -25.085 1.00 44.91 174 LEU A O 1
ATOM 1348 N N . LYS A 1 175 ? 10.588 -34.144 -23.787 1.00 56.78 175 LYS A N 1
ATOM 1349 C CA . LYS A 1 175 ? 9.947 -34.891 -24.869 1.00 56.78 175 LYS A CA 1
ATOM 1350 C C . LYS A 1 175 ? 8.750 -34.077 -25.358 1.00 56.78 175 LYS A C 1
ATOM 1352 O O . LYS A 1 175 ? 7.633 -34.224 -24.874 1.00 56.78 175 LYS A O 1
ATOM 1357 N N . ARG A 1 176 ? 9.014 -33.150 -26.281 1.00 42.12 176 ARG A N 1
ATOM 1358 C CA . ARG A 1 176 ? 7.977 -32.406 -27.005 1.00 42.12 176 ARG A CA 1
ATOM 1359 C C . ARG A 1 176 ? 7.157 -33.406 -27.833 1.00 42.12 176 ARG A C 1
ATOM 1361 O O . ARG A 1 176 ? 7.750 -34.072 -28.682 1.00 42.12 176 ARG A O 1
ATOM 1368 N N . PRO A 1 177 ? 5.836 -33.536 -27.623 1.00 49.25 177 PRO A N 1
ATOM 1369 C CA . PRO A 1 177 ? 5.005 -34.272 -28.560 1.00 49.25 177 PRO A CA 1
ATOM 1370 C C . PRO A 1 177 ? 5.026 -33.528 -29.896 1.00 49.25 177 PRO A C 1
ATOM 1372 O O . PRO A 1 177 ? 4.758 -32.326 -29.958 1.00 49.25 177 PRO A O 1
ATOM 1375 N N . ALA A 1 178 ? 5.402 -34.243 -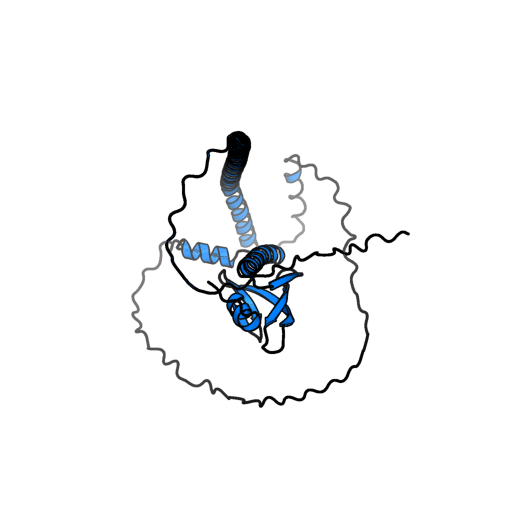30.954 1.00 48.75 178 ALA A N 1
ATOM 1376 C CA . ALA A 1 178 ? 5.286 -33.772 -32.320 1.00 48.75 178 ALA A CA 1
ATOM 1377 C C . ALA A 1 178 ? 3.811 -33.458 -32.596 1.00 48.75 178 ALA A C 1
ATOM 1379 O O . ALA A 1 178 ? 2.972 -34.353 -32.673 1.00 48.75 178 ALA A O 1
ATOM 1380 N N . SER A 1 179 ? 3.489 -32.173 -32.694 1.00 51.34 179 SER A N 1
ATOM 1381 C CA . SER A 1 179 ? 2.213 -31.719 -33.228 1.00 51.34 179 SER A CA 1
ATOM 1382 C C . SER A 1 179 ? 2.212 -31.977 -34.738 1.00 51.34 179 SER A C 1
ATOM 1384 O O . SER A 1 179 ? 3.157 -31.541 -35.405 1.00 51.34 179 SER A O 1
ATOM 1386 N N . PRO A 1 180 ? 1.195 -32.652 -35.296 1.00 54.78 180 PRO A N 1
ATOM 1387 C CA . PRO A 1 180 ? 1.107 -32.864 -36.730 1.00 54.78 180 PRO A CA 1
ATOM 1388 C C . PRO A 1 180 ? 0.973 -31.523 -37.455 1.00 54.78 180 PRO A C 1
ATOM 1390 O O . PRO A 1 180 ? 0.110 -30.698 -37.152 1.00 54.78 180 PRO A O 1
ATOM 1393 N N . THR A 1 181 ? 1.857 -31.327 -38.426 1.00 55.81 181 THR A N 1
ATOM 1394 C CA . THR A 1 181 ? 1.795 -30.301 -39.462 1.00 55.81 181 THR A CA 1
ATOM 1395 C C . THR A 1 181 ? 0.524 -30.497 -40.282 1.00 55.81 181 THR A C 1
ATOM 1397 O O . THR A 1 181 ? 0.521 -31.245 -41.257 1.00 55.81 181 THR A O 1
ATOM 1400 N N . ASN A 1 182 ? -0.563 -29.833 -39.891 1.00 49.91 182 ASN A N 1
ATOM 1401 C CA . ASN A 1 182 ? -1.699 -29.625 -40.778 1.00 49.91 182 ASN A CA 1
ATOM 1402 C C . ASN A 1 182 ? -1.505 -28.277 -41.480 1.00 49.91 182 ASN A C 1
ATOM 1404 O O . ASN A 1 182 ? -1.813 -27.211 -40.945 1.00 49.91 182 ASN A O 1
ATOM 1408 N N . VAL A 1 183 ? -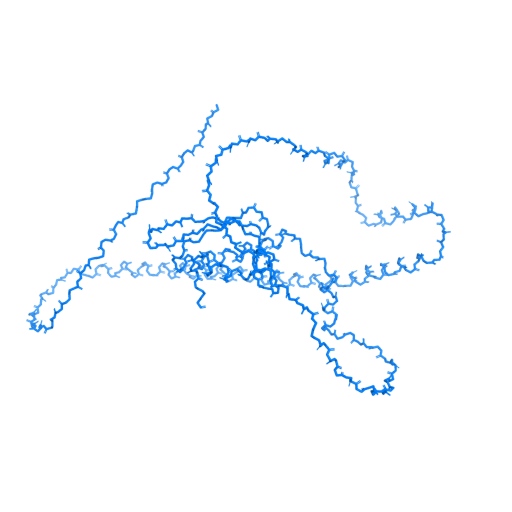0.884 -28.351 -42.656 1.00 50.19 183 VAL A N 1
ATOM 1409 C CA . VAL A 1 183 ? -0.638 -27.229 -43.559 1.00 50.19 183 VAL A CA 1
ATOM 1410 C C . VAL A 1 183 ? -1.947 -26.936 -44.289 1.00 50.19 183 VAL A C 1
ATOM 1412 O O . VAL A 1 183 ? -2.128 -27.296 -45.448 1.00 50.19 183 VAL A O 1
ATOM 1415 N N . HIS A 1 184 ? -2.899 -26.313 -43.595 1.00 47.00 184 HIS A N 1
ATOM 1416 C CA . HIS A 1 184 ? -4.021 -25.680 -44.271 1.00 47.00 184 HIS A CA 1
ATOM 1417 C C . HIS A 1 184 ? -3.612 -24.276 -44.701 1.00 47.00 184 HIS A C 1
ATOM 1419 O O . HIS A 1 184 ? -3.308 -23.421 -43.871 1.00 47.00 184 HIS A O 1
ATOM 1425 N N . ASN A 1 185 ? -3.609 -24.079 -46.021 1.00 52.25 185 ASN A N 1
ATOM 1426 C CA . ASN A 1 185 ? -3.615 -22.792 -46.703 1.00 52.25 185 ASN A CA 1
ATOM 1427 C C . ASN A 1 185 ? -4.616 -21.851 -46.025 1.00 52.25 185 ASN A C 1
ATOM 1429 O O . ASN A 1 185 ? -5.818 -21.924 -46.275 1.00 52.25 185 ASN A O 1
ATOM 1433 N N . VAL A 1 186 ? -4.113 -20.974 -45.160 1.00 51.16 186 VAL A N 1
ATOM 1434 C CA . VAL A 1 186 ? -4.903 -19.882 -44.602 1.00 51.16 186 VAL A CA 1
ATOM 1435 C C . VAL A 1 186 ? -4.824 -18.745 -45.618 1.00 51.16 186 VAL A C 1
ATOM 1437 O O . VAL A 1 186 ? -3.717 -18.268 -45.885 1.00 51.16 186 VAL A O 1
ATOM 1440 N N . PRO A 1 187 ? -5.943 -18.330 -46.234 1.00 56.88 187 PRO A N 1
ATOM 1441 C CA . PRO A 1 187 ? -5.933 -17.238 -47.191 1.00 56.88 187 PRO A CA 1
ATOM 1442 C C . PRO A 1 187 ? -5.379 -15.979 -46.523 1.00 56.88 187 PRO A C 1
ATOM 1444 O O . PRO A 1 187 ? -5.830 -15.542 -45.462 1.00 56.88 187 PRO A O 1
ATOM 1447 N N . PHE A 1 188 ? -4.351 -15.423 -47.151 1.00 51.78 188 PHE A N 1
ATOM 1448 C CA . PHE A 1 188 ? -3.763 -14.156 -46.770 1.00 51.78 188 PHE A CA 1
ATOM 1449 C C . PHE A 1 188 ? -4.788 -13.041 -47.063 1.00 51.78 188 PHE A C 1
ATOM 1451 O O . PHE A 1 188 ? -5.303 -12.938 -48.172 1.00 51.78 188 PHE A O 1
ATOM 1458 N N . VAL A 1 189 ? -4.972 -12.168 -46.068 1.00 54.12 189 VAL A N 1
ATOM 1459 C CA . VAL A 1 189 ? -5.414 -10.761 -46.165 1.00 54.12 189 VAL A CA 1
ATOM 1460 C C . VAL A 1 189 ? -6.913 -10.476 -46.272 1.00 54.12 189 VAL A C 1
ATOM 1462 O O . VAL A 1 189 ? -7.502 -10.444 -47.342 1.00 54.12 189 VAL A O 1
ATOM 1465 N N . ASN A 1 190 ? -7.475 -10.027 -45.149 1.00 46.72 190 ASN A N 1
ATOM 1466 C CA . ASN A 1 190 ? -7.882 -8.625 -45.046 1.00 46.72 190 ASN A CA 1
ATOM 1467 C C . ASN A 1 190 ? -7.755 -8.153 -43.595 1.00 46.72 190 ASN A C 1
ATOM 1469 O O . ASN A 1 190 ? -8.389 -8.699 -42.700 1.00 46.72 190 ASN A O 1
ATOM 1473 N N . GLY A 1 191 ? -6.853 -7.185 -43.388 1.00 53.31 191 GLY A N 1
ATOM 1474 C CA . GLY A 1 191 ? -6.642 -6.400 -42.168 1.00 53.31 191 GLY A CA 1
ATOM 1475 C C . GLY A 1 191 ? -7.030 -7.079 -40.859 1.00 53.31 191 GLY A C 1
ATOM 1476 O O . GLY A 1 191 ? -8.097 -6.791 -40.329 1.00 53.31 191 GLY A O 1
ATOM 1477 N N . SER A 1 192 ? -6.147 -7.926 -40.314 1.00 58.31 192 SER A N 1
ATOM 1478 C CA . SER A 1 192 ? -6.272 -8.453 -38.951 1.00 58.31 192 SER A CA 1
ATOM 1479 C C . SER A 1 192 ? -6.355 -7.279 -37.977 1.00 58.31 192 SER A C 1
ATOM 1481 O O . SER A 1 192 ? -5.331 -6.765 -37.516 1.00 58.31 192 SER A O 1
ATOM 1483 N N . ALA A 1 193 ? -7.576 -6.832 -37.686 1.00 66.94 193 ALA A N 1
ATOM 1484 C CA . ALA A 1 193 ? -7.853 -5.857 -36.657 1.00 66.94 193 ALA A CA 1
ATOM 1485 C C . ALA A 1 193 ? -7.225 -6.403 -35.378 1.00 66.94 193 ALA A C 1
ATOM 1487 O O . ALA A 1 193 ? -7.644 -7.443 -34.866 1.00 66.94 193 ALA A O 1
ATOM 1488 N N . TYR A 1 194 ? -6.155 -5.754 -34.912 1.00 73.81 194 TYR A N 1
ATOM 1489 C CA . TYR A 1 194 ? -5.529 -6.116 -33.652 1.00 73.81 194 TYR A CA 1
ATOM 1490 C C . TYR A 1 194 ? -6.640 -6.192 -32.612 1.00 73.81 194 TYR A C 1
ATOM 1492 O O . TYR A 1 194 ? -7.350 -5.210 -32.384 1.00 73.81 194 TYR A O 1
ATOM 1500 N N . THR A 1 195 ? -6.816 -7.369 -32.011 1.00 82.56 195 THR A N 1
ATOM 1501 C CA . THR A 1 195 ? -7.801 -7.535 -30.948 1.00 82.56 195 THR A CA 1
ATOM 1502 C C . THR A 1 195 ? -7.520 -6.480 -29.882 1.00 82.56 195 THR A C 1
ATOM 1504 O O . THR A 1 195 ? -6.361 -6.166 -29.585 1.00 82.56 195 THR A O 1
ATOM 1507 N N . ALA A 1 196 ? -8.569 -5.896 -29.300 1.00 76.44 196 ALA A N 1
ATOM 1508 C CA . ALA A 1 196 ? -8.412 -4.832 -28.307 1.00 76.44 196 ALA A CA 1
ATOM 1509 C C . ALA A 1 196 ? -7.452 -5.237 -27.164 1.00 76.44 196 ALA A C 1
ATOM 1511 O O . ALA A 1 196 ? -6.724 -4.397 -26.628 1.00 76.44 196 ALA A O 1
ATOM 1512 N N . SER A 1 197 ? -7.381 -6.537 -26.848 1.00 72.38 197 SER A N 1
ATOM 1513 C CA . SER A 1 197 ? -6.438 -7.123 -25.893 1.00 72.38 197 SER A CA 1
ATOM 1514 C C . SER A 1 197 ? -4.971 -7.042 -26.348 1.00 72.38 197 SER A C 1
ATOM 1516 O O . SER A 1 197 ? -4.114 -6.662 -25.547 1.00 72.38 197 SER A O 1
ATOM 1518 N N . MET A 1 198 ? -4.663 -7.323 -27.619 1.00 83.38 198 MET A N 1
ATOM 1519 C CA . MET A 1 198 ? -3.319 -7.164 -28.190 1.00 83.38 198 MET A CA 1
ATOM 1520 C C . MET A 1 198 ? -2.889 -5.698 -28.225 1.00 83.38 198 MET A C 1
ATOM 1522 O O . MET A 1 198 ? -1.780 -5.378 -27.794 1.00 83.38 198 MET A O 1
ATOM 1526 N N . THR A 1 199 ? -3.770 -4.786 -28.647 1.00 80.94 199 THR A N 1
ATOM 1527 C CA . THR A 1 199 ? -3.466 -3.346 -28.632 1.00 80.94 199 THR A CA 1
ATOM 1528 C C . THR A 1 199 ? -3.236 -2.835 -27.208 1.00 80.94 199 THR A C 1
ATOM 1530 O O . THR A 1 199 ? -2.323 -2.041 -26.983 1.00 80.94 199 THR A O 1
ATOM 1533 N N . ALA A 1 200 ? -4.009 -3.300 -26.220 1.00 76.44 200 ALA A N 1
ATOM 1534 C CA . ALA A 1 200 ? -3.814 -2.929 -24.818 1.00 76.44 200 ALA A CA 1
ATOM 1535 C C . ALA A 1 200 ? -2.499 -3.473 -24.232 1.00 76.44 200 ALA A C 1
ATOM 1537 O O . ALA A 1 200 ? -1.849 -2.774 -23.452 1.00 76.44 200 ALA A O 1
ATOM 1538 N N . ARG A 1 201 ? -2.089 -4.693 -24.611 1.00 82.31 201 ARG A N 1
ATOM 1539 C CA . ARG A 1 201 ? -0.781 -5.266 -24.248 1.00 82.31 201 ARG A CA 1
ATOM 1540 C C . ARG A 1 201 ? 0.367 -4.460 -24.846 1.00 82.31 201 ARG A C 1
ATOM 1542 O O . ARG A 1 201 ? 1.273 -4.083 -24.112 1.00 82.31 201 ARG A O 1
ATOM 1549 N N . LEU A 1 202 ? 0.289 -4.133 -26.136 1.00 82.69 202 LEU A N 1
ATOM 1550 C CA . LEU A 1 202 ? 1.314 -3.349 -26.824 1.00 82.69 202 LEU A CA 1
ATOM 1551 C C . LEU A 1 202 ? 1.432 -1.937 -26.236 1.00 82.69 202 LEU A C 1
ATOM 1553 O O . LEU A 1 202 ? 2.532 -1.476 -25.956 1.00 82.69 202 LEU A O 1
ATOM 1557 N N . ARG A 1 203 ? 0.300 -1.276 -25.955 1.00 82.19 203 ARG A N 1
ATOM 1558 C CA . ARG A 1 203 ? 0.298 0.036 -25.287 1.00 82.19 203 ARG A CA 1
ATOM 1559 C C . ARG A 1 203 ? 0.924 -0.013 -23.897 1.00 82.19 203 ARG A C 1
ATOM 1561 O O . ARG A 1 203 ? 1.625 0.922 -23.543 1.00 82.19 203 ARG A O 1
ATOM 1568 N N . ARG A 1 204 ? 0.697 -1.080 -23.122 1.00 83.06 204 ARG A N 1
ATOM 1569 C CA . ARG A 1 204 ? 1.354 -1.273 -21.817 1.00 83.06 204 ARG A CA 1
ATOM 1570 C C . ARG A 1 204 ? 2.849 -1.546 -21.952 1.00 83.06 204 ARG A C 1
ATOM 1572 O O . ARG A 1 204 ? 3.609 -1.029 -21.150 1.00 83.06 204 ARG A O 1
ATOM 1579 N N . ALA A 1 205 ? 3.258 -2.312 -22.960 1.00 83.00 205 ALA A N 1
ATOM 1580 C CA . ALA A 1 205 ? 4.667 -2.595 -23.225 1.00 83.00 205 ALA A CA 1
ATOM 1581 C C . ALA A 1 205 ? 5.442 -1.352 -23.696 1.00 83.00 205 ALA A C 1
ATOM 1583 O O . ALA A 1 205 ? 6.629 -1.232 -23.420 1.00 83.00 205 ALA A O 1
ATOM 1584 N N . MET A 1 206 ? 4.768 -0.432 -24.393 1.00 85.50 206 MET A N 1
ATOM 1585 C CA . MET A 1 206 ? 5.345 0.837 -24.848 1.00 85.50 206 MET A CA 1
ATOM 1586 C C . MET A 1 206 ? 5.165 1.995 -23.862 1.00 85.50 206 MET A C 1
ATOM 1588 O O . MET A 1 206 ? 5.730 3.066 -24.081 1.00 85.50 206 MET A O 1
ATOM 1592 N N . ALA A 1 207 ? 4.356 1.829 -22.814 1.00 85.06 207 ALA A N 1
ATOM 1593 C CA . ALA A 1 207 ? 4.214 2.858 -21.798 1.00 85.06 207 ALA A CA 1
ATOM 1594 C C . ALA A 1 207 ? 5.544 2.980 -21.042 1.00 85.06 207 ALA A C 1
ATOM 1596 O O . ALA A 1 207 ? 6.098 1.953 -20.635 1.00 85.06 207 ALA A O 1
ATOM 1597 N N . PRO A 1 208 ? 6.068 4.202 -20.847 1.00 85.88 208 PRO A N 1
ATOM 1598 C CA . PRO A 1 208 ? 7.262 4.384 -20.043 1.00 85.88 208 PRO A CA 1
ATOM 1599 C C . PRO A 1 208 ? 7.013 3.790 -18.649 1.00 85.88 208 PRO A C 1
ATOM 1601 O O . PRO A 1 208 ? 5.914 3.964 -18.104 1.00 85.88 208 PRO A O 1
ATOM 1604 N N . PRO A 1 209 ? 7.991 3.068 -18.074 1.00 83.69 209 PRO A N 1
ATOM 1605 C CA . PRO A 1 209 ? 7.873 2.560 -16.718 1.00 83.69 209 PRO A CA 1
ATOM 1606 C C . PRO A 1 209 ? 7.519 3.707 -15.766 1.00 83.69 209 PRO A C 1
ATOM 1608 O O . PRO A 1 209 ? 8.050 4.811 -15.934 1.00 83.69 209 PRO A O 1
ATOM 1611 N N . PRO A 1 210 ? 6.638 3.483 -14.778 1.00 88.94 210 PRO A N 1
ATOM 1612 C CA . PRO A 1 210 ? 6.333 4.519 -13.810 1.00 88.94 210 PRO A CA 1
ATOM 1613 C C . PRO A 1 210 ? 7.626 4.946 -13.094 1.00 88.94 210 PRO A C 1
ATOM 1615 O O . PRO A 1 210 ? 8.463 4.090 -12.780 1.00 88.94 210 PRO A O 1
ATOM 1618 N N . PRO A 1 211 ? 7.804 6.249 -12.828 1.00 92.44 211 PRO A N 1
ATOM 1619 C CA . PRO A 1 211 ? 8.948 6.737 -12.076 1.00 92.44 211 PRO A CA 1
ATOM 1620 C C . PRO A 1 211 ? 8.948 6.119 -10.670 1.00 92.44 211 PRO A C 1
ATOM 1622 O O . PRO A 1 211 ? 7.895 5.802 -10.099 1.00 92.44 211 PRO A O 1
ATOM 1625 N N . LYS A 1 212 ? 10.144 5.916 -10.110 1.00 91.62 212 LYS A N 1
ATOM 1626 C CA . LYS A 1 212 ? 10.327 5.203 -8.833 1.00 91.62 212 LYS A CA 1
ATOM 1627 C C . LYS A 1 212 ? 9.626 5.912 -7.675 1.00 91.62 212 LYS A C 1
ATOM 1629 O O . LYS A 1 212 ? 9.220 5.263 -6.716 1.00 91.62 212 LYS A O 1
ATOM 1634 N N . GLU A 1 213 ? 9.449 7.221 -7.783 1.00 93.62 213 GLU A N 1
ATOM 1635 C CA . GLU A 1 213 ? 8.773 8.089 -6.827 1.00 93.62 213 GLU A CA 1
ATOM 1636 C C . GLU A 1 213 ? 7.280 7.762 -6.770 1.00 93.62 213 GLU A C 1
ATOM 1638 O O . GLU A 1 213 ? 6.755 7.485 -5.695 1.00 93.62 213 GLU A O 1
ATOM 1643 N N . GLN A 1 214 ? 6.614 7.685 -7.929 1.00 94.06 214 GLN A N 1
ATOM 1644 C CA . GLN A 1 214 ? 5.194 7.322 -8.002 1.00 94.06 214 GLN A CA 1
ATOM 1645 C C . GLN A 1 214 ? 4.955 5.906 -7.477 1.00 94.06 214 GLN A C 1
ATOM 1647 O O . GLN A 1 214 ? 4.012 5.673 -6.721 1.00 94.06 214 GLN A O 1
ATOM 1652 N N . LEU A 1 215 ? 5.833 4.962 -7.830 1.00 95.25 215 LEU A N 1
ATOM 1653 C CA . LEU A 1 215 ? 5.769 3.606 -7.288 1.00 95.25 215 LEU A CA 1
ATOM 1654 C C . LEU A 1 215 ? 5.984 3.599 -5.766 1.00 95.25 215 LEU A C 1
ATOM 1656 O O . LEU A 1 215 ? 5.284 2.889 -5.043 1.00 95.25 215 LEU A O 1
ATOM 1660 N N . GLY A 1 216 ? 6.918 4.418 -5.281 1.00 96.56 216 GLY A N 1
ATOM 1661 C CA . GLY A 1 216 ? 7.203 4.606 -3.864 1.00 96.56 216 GLY A CA 1
ATOM 1662 C C . GLY A 1 216 ? 5.994 5.095 -3.071 1.00 96.56 216 GLY A C 1
ATOM 1663 O O . GLY A 1 216 ? 5.772 4.586 -1.974 1.00 96.56 216 GLY A O 1
ATOM 1664 N N . GLU A 1 217 ? 5.189 6.004 -3.628 1.00 97.50 217 GLU A N 1
ATOM 1665 C CA . GLU A 1 217 ? 3.953 6.490 -2.996 1.00 97.50 217 GLU A CA 1
ATOM 1666 C C . GLU A 1 217 ? 2.867 5.412 -2.917 1.00 97.50 217 GLU A C 1
ATOM 1668 O O . GLU A 1 217 ? 2.239 5.239 -1.871 1.00 97.50 217 GLU A O 1
ATOM 1673 N N . VAL A 1 218 ? 2.687 4.617 -3.978 1.00 97.19 218 VAL A N 1
ATOM 1674 C CA . VAL A 1 218 ? 1.751 3.478 -3.950 1.00 97.19 218 VAL A CA 1
ATOM 1675 C C . VAL A 1 218 ? 2.185 2.459 -2.896 1.00 97.19 218 VAL A C 1
ATOM 1677 O O . VAL A 1 218 ? 1.375 2.033 -2.072 1.00 97.19 218 VAL A O 1
ATOM 1680 N N . ILE A 1 219 ? 3.474 2.108 -2.871 1.00 97.94 219 ILE A N 1
ATOM 1681 C CA . ILE A 1 219 ? 4.037 1.211 -1.855 1.00 97.94 219 ILE A CA 1
ATOM 1682 C C . ILE A 1 219 ? 3.856 1.803 -0.454 1.00 97.94 219 ILE A C 1
ATOM 1684 O O . ILE A 1 219 ? 3.506 1.069 0.465 1.00 97.94 219 ILE A O 1
ATOM 1688 N N . HIS A 1 220 ? 4.057 3.111 -0.276 1.00 98.19 220 HIS A N 1
ATOM 1689 C CA . HIS A 1 220 ? 3.878 3.777 1.011 1.00 98.19 220 HIS A CA 1
ATOM 1690 C C . HIS A 1 220 ? 2.440 3.682 1.517 1.00 98.19 220 HIS A C 1
ATOM 1692 O O . HIS A 1 220 ? 2.224 3.318 2.673 1.00 98.19 220 HIS A O 1
ATOM 1698 N N . ALA A 1 221 ? 1.460 3.915 0.642 1.00 98.06 221 ALA A N 1
ATOM 1699 C CA . ALA A 1 221 ? 0.052 3.739 0.973 1.00 98.06 221 ALA A CA 1
ATOM 1700 C C . ALA A 1 221 ? -0.258 2.285 1.376 1.00 98.06 221 ALA A C 1
ATOM 1702 O O . ALA A 1 221 ? -0.877 2.057 2.416 1.00 98.06 221 ALA A O 1
ATOM 1703 N N . MET A 1 222 ? 0.234 1.300 0.612 1.00 98.00 222 MET A N 1
ATOM 1704 C CA . MET A 1 222 ? 0.052 -0.126 0.925 1.00 98.00 222 MET A CA 1
ATOM 1705 C C . MET A 1 222 ? 0.688 -0.515 2.265 1.00 98.00 222 MET A C 1
ATOM 1707 O O . MET A 1 222 ? 0.050 -1.168 3.087 1.00 98.00 222 MET A O 1
ATOM 1711 N N . VAL A 1 223 ? 1.929 -0.089 2.517 1.00 98.06 223 VAL A N 1
ATOM 1712 C CA . VAL A 1 223 ? 2.625 -0.307 3.795 1.00 98.06 223 VAL A CA 1
ATOM 1713 C C . VAL A 1 223 ? 1.861 0.346 4.947 1.00 98.06 223 VAL A C 1
ATOM 1715 O O . VAL A 1 223 ? 1.716 -0.262 6.006 1.00 98.06 223 VAL A O 1
ATOM 1718 N N . GLY A 1 224 ? 1.321 1.549 4.743 1.00 98.06 224 GLY A N 1
ATOM 1719 C CA . GLY A 1 224 ? 0.506 2.246 5.735 1.00 98.06 224 GLY A CA 1
ATOM 1720 C C . GLY A 1 224 ? -0.756 1.473 6.127 1.00 98.06 224 GLY A C 1
ATOM 1721 O O . GLY A 1 224 ? -1.103 1.448 7.308 1.00 98.06 224 GLY A O 1
ATOM 1722 N N . GLU A 1 225 ? -1.420 0.815 5.172 1.00 97.88 225 GLU A N 1
ATOM 1723 C CA . GLU A 1 225 ? -2.548 -0.083 5.464 1.00 97.88 225 GLU A CA 1
ATOM 1724 C C . GLU A 1 225 ? -2.102 -1.339 6.219 1.00 97.88 225 GLU A C 1
ATOM 1726 O O . GLU A 1 225 ? -2.740 -1.708 7.200 1.00 97.88 225 GLU A O 1
ATOM 1731 N N . ILE A 1 226 ? -0.981 -1.959 5.833 1.00 96.75 226 ILE A N 1
ATOM 1732 C CA . ILE A 1 226 ? -0.440 -3.144 6.523 1.00 96.75 226 ILE A CA 1
ATOM 1733 C C . ILE A 1 226 ? -0.106 -2.822 7.985 1.00 96.75 226 ILE A C 1
ATOM 1735 O O . ILE A 1 226 ? -0.475 -3.575 8.883 1.00 96.75 226 ILE A O 1
ATOM 1739 N N . VAL A 1 227 ? 0.555 -1.691 8.247 1.00 97.19 227 VAL A N 1
ATOM 1740 C CA . VAL A 1 227 ? 0.892 -1.251 9.611 1.00 97.19 227 VAL A CA 1
ATOM 1741 C C . VAL A 1 227 ? -0.372 -0.951 10.419 1.00 97.19 227 VAL A C 1
ATOM 1743 O O . VAL A 1 227 ? -0.469 -1.348 11.582 1.00 97.19 227 VAL A O 1
ATOM 1746 N N . ARG A 1 228 ? -1.368 -0.286 9.816 1.00 97.50 228 ARG A N 1
ATOM 1747 C CA . ARG A 1 228 ? -2.665 -0.045 10.467 1.00 97.50 228 ARG A CA 1
ATOM 1748 C C . ARG A 1 228 ? -3.383 -1.352 10.785 1.00 97.50 228 ARG A C 1
ATOM 1750 O O . ARG A 1 228 ? -3.919 -1.493 11.882 1.00 97.50 228 ARG A O 1
ATOM 1757 N N . ASP A 1 229 ? -3.354 -2.318 9.876 1.00 96.38 229 ASP A N 1
ATOM 1758 C CA . ASP A 1 229 ? -3.956 -3.628 10.085 1.00 96.38 229 ASP A CA 1
ATOM 1759 C C . ASP A 1 229 ? -3.251 -4.432 11.185 1.00 96.38 229 ASP A C 1
ATOM 1761 O O . ASP A 1 229 ? -3.906 -4.941 12.092 1.00 96.38 229 ASP A O 1
ATOM 1765 N N . ALA A 1 230 ? -1.917 -4.460 11.181 1.00 94.56 230 ALA A N 1
ATOM 1766 C CA . ALA A 1 230 ? -1.116 -5.067 12.241 1.00 94.56 230 ALA A CA 1
ATOM 1767 C C . ALA A 1 230 ? -1.432 -4.456 13.613 1.00 94.56 230 ALA A C 1
ATOM 1769 O O . ALA A 1 230 ? -1.655 -5.190 14.577 1.00 94.56 230 ALA A O 1
ATOM 1770 N N . ARG A 1 231 ? -1.565 -3.124 13.686 1.00 94.56 231 ARG A N 1
ATOM 1771 C CA . ARG A 1 231 ? -1.956 -2.428 14.917 1.00 94.56 231 ARG A CA 1
ATOM 1772 C C . ARG A 1 231 ? -3.358 -2.826 15.384 1.00 94.56 231 ARG A C 1
ATOM 1774 O O . ARG A 1 231 ? -3.539 -3.056 16.576 1.00 94.56 231 ARG A O 1
ATOM 1781 N N . ARG A 1 232 ? -4.335 -2.960 14.476 1.00 95.81 232 ARG A N 1
ATOM 1782 C CA . ARG A 1 232 ? -5.691 -3.446 14.818 1.00 95.81 232 ARG A CA 1
ATOM 1783 C C . ARG A 1 232 ? -5.676 -4.864 15.396 1.00 95.81 232 ARG A C 1
ATOM 1785 O O . ARG A 1 232 ? -6.511 -5.176 16.235 1.00 95.81 232 ARG A O 1
ATOM 1792 N N . ARG A 1 233 ? -4.711 -5.694 14.991 1.00 92.81 233 ARG A N 1
ATOM 1793 C CA . ARG A 1 233 ? -4.500 -7.057 15.511 1.00 92.81 233 ARG A CA 1
ATOM 1794 C C . ARG A 1 233 ? -3.663 -7.110 16.797 1.00 92.81 233 ARG A C 1
ATOM 1796 O O . ARG A 1 233 ? -3.407 -8.196 17.302 1.00 92.81 233 ARG A O 1
ATOM 1803 N N . GLY A 1 234 ? -3.203 -5.970 17.316 1.00 92.75 234 GLY A N 1
ATOM 1804 C CA . GLY A 1 234 ? -2.327 -5.918 18.491 1.00 92.75 234 GLY A CA 1
ATOM 1805 C C . GLY A 1 234 ? -0.872 -6.318 18.216 1.00 92.75 234 GLY A C 1
ATOM 1806 O O . GLY A 1 234 ? -0.119 -6.572 19.153 1.00 92.75 234 GLY A O 1
ATOM 1807 N N . VAL A 1 235 ? -0.455 -6.369 16.947 1.00 93.75 235 VAL A N 1
ATOM 1808 C CA . VAL A 1 235 ? 0.940 -6.615 16.566 1.00 93.75 235 VAL A CA 1
ATOM 1809 C C . VAL A 1 235 ? 1.684 -5.280 16.532 1.00 93.75 235 VAL A C 1
ATOM 1811 O O . VAL A 1 235 ? 1.334 -4.377 15.770 1.00 93.75 235 VAL A O 1
ATOM 1814 N N . ASP A 1 236 ? 2.736 -5.157 17.344 1.00 93.38 236 ASP A N 1
ATOM 1815 C CA . ASP A 1 236 ? 3.628 -3.990 17.362 1.00 93.38 236 ASP A CA 1
ATOM 1816 C C . ASP A 1 236 ? 4.610 -4.058 16.181 1.00 93.38 236 ASP A C 1
ATOM 1818 O O . ASP A 1 236 ? 5.764 -4.482 16.309 1.00 93.38 236 ASP A O 1
ATOM 1822 N N . LEU A 1 237 ? 4.090 -3.722 14.999 1.00 96.31 237 LEU A N 1
ATOM 1823 C CA . LEU A 1 237 ? 4.830 -3.591 13.751 1.00 96.31 237 LEU A CA 1
ATOM 1824 C C . LEU A 1 237 ? 5.019 -2.108 13.430 1.00 96.31 237 LEU A C 1
ATOM 1826 O O . LEU A 1 237 ? 4.048 -1.358 13.318 1.00 96.31 237 LEU A O 1
ATOM 1830 N N . GLN A 1 238 ? 6.263 -1.699 13.207 1.00 97.44 238 GLN A N 1
ATOM 1831 C CA . GLN A 1 238 ? 6.606 -0.360 12.742 1.00 97.44 238 GLN A CA 1
ATOM 1832 C C . GLN A 1 238 ? 7.386 -0.467 11.435 1.00 97.44 238 GLN A C 1
ATOM 1834 O O . GLN A 1 238 ? 8.318 -1.260 11.314 1.00 97.44 238 GLN A O 1
ATOM 1839 N N . MET A 1 239 ? 7.011 0.335 10.442 1.00 98.12 239 MET A N 1
ATOM 1840 C CA . MET A 1 239 ? 7.727 0.415 9.172 1.00 98.12 239 MET A CA 1
ATOM 1841 C C . MET A 1 239 ? 8.096 1.868 8.897 1.00 98.12 239 MET A C 1
ATOM 1843 O O . MET A 1 239 ? 7.224 2.709 8.696 1.00 98.12 239 MET A O 1
ATOM 1847 N N . ILE A 1 240 ? 9.396 2.156 8.900 1.00 98.25 240 ILE A N 1
ATOM 1848 C CA . ILE A 1 240 ? 9.952 3.499 8.717 1.00 98.25 240 ILE A CA 1
ATOM 1849 C C . ILE A 1 240 ? 10.506 3.591 7.298 1.00 98.25 240 ILE A C 1
ATOM 1851 O O . ILE A 1 240 ? 11.400 2.828 6.931 1.00 98.25 240 ILE A O 1
ATOM 1855 N N . ARG A 1 241 ? 9.977 4.511 6.489 1.00 98.25 241 ARG A N 1
ATOM 1856 C CA . ARG A 1 241 ? 10.451 4.746 5.118 1.00 98.25 241 ARG A CA 1
ATOM 1857 C C . ARG A 1 241 ? 11.853 5.364 5.162 1.00 98.25 241 ARG A C 1
ATOM 1859 O O . ARG A 1 241 ? 12.036 6.392 5.799 1.00 98.25 241 ARG A O 1
ATOM 1866 N N . GLN A 1 242 ? 12.814 4.739 4.486 1.00 98.31 242 GLN A N 1
ATOM 1867 C CA . GLN A 1 242 ? 14.187 5.247 4.336 1.00 98.31 242 GLN A CA 1
ATOM 1868 C C . GLN A 1 242 ? 14.370 5.927 2.975 1.00 98.31 242 GLN A C 1
ATOM 1870 O O . GLN A 1 242 ? 14.984 6.980 2.866 1.00 98.31 242 GLN A O 1
ATOM 1875 N N . SER A 1 243 ? 13.803 5.333 1.926 1.00 97.56 243 SER A N 1
ATOM 1876 C CA . SER A 1 243 ? 13.804 5.871 0.564 1.00 97.56 243 SER A CA 1
ATOM 1877 C C . SER A 1 243 ? 12.599 5.312 -0.213 1.00 97.56 243 SER A C 1
ATOM 1879 O O . SER A 1 243 ? 11.849 4.490 0.334 1.00 97.56 243 SER A O 1
ATOM 1881 N N . PRO A 1 244 ? 12.322 5.751 -1.458 1.00 97.38 244 PRO A N 1
ATOM 1882 C CA . PRO A 1 244 ? 11.283 5.130 -2.273 1.00 97.38 244 PRO A CA 1
ATOM 1883 C C . PRO A 1 244 ? 11.513 3.618 -2.357 1.00 97.38 244 PRO A C 1
ATOM 1885 O O . PRO A 1 244 ? 12.572 3.164 -2.782 1.00 97.38 244 PRO A O 1
ATOM 1888 N N . CYS A 1 245 ? 10.507 2.844 -1.951 1.00 96.69 245 CYS A N 1
ATOM 1889 C CA . CYS A 1 245 ? 10.538 1.379 -1.919 1.00 96.69 245 CYS A CA 1
ATOM 1890 C C . CYS A 1 245 ? 11.452 0.731 -0.851 1.00 96.69 245 CYS A C 1
ATOM 1892 O O . CYS A 1 245 ? 11.499 -0.495 -0.797 1.00 96.69 245 CYS A O 1
ATOM 1894 N N . VAL A 1 246 ? 12.129 1.483 0.028 1.00 98.06 246 VAL A N 1
ATOM 1895 C CA . VAL A 1 246 ? 12.995 0.912 1.084 1.00 98.06 246 VAL A CA 1
ATOM 1896 C C . VAL A 1 246 ? 12.485 1.281 2.470 1.00 98.06 246 VAL A C 1
ATOM 1898 O O . VAL A 1 246 ? 12.296 2.458 2.787 1.00 98.06 246 VAL A O 1
ATOM 1901 N N . TYR A 1 247 ? 12.275 0.266 3.308 1.00 98.50 247 TYR A N 1
ATOM 1902 C CA . TYR A 1 247 ? 11.676 0.412 4.632 1.00 98.50 247 TYR A CA 1
ATOM 1903 C C . TYR A 1 247 ? 12.484 -0.305 5.699 1.00 98.50 247 TYR A C 1
ATOM 1905 O O . TYR A 1 247 ? 12.839 -1.467 5.540 1.00 98.50 247 TYR A O 1
ATOM 1913 N N . THR A 1 248 ? 12.688 0.344 6.836 1.00 98.38 248 THR A N 1
ATOM 1914 C CA . THR A 1 248 ? 13.150 -0.320 8.052 1.00 98.38 248 THR A CA 1
ATOM 1915 C C . THR A 1 248 ? 11.935 -0.858 8.796 1.00 98.38 248 THR A C 1
ATOM 1917 O O . THR A 1 248 ? 11.111 -0.098 9.299 1.00 98.38 248 THR A O 1
ATOM 1920 N N . CYS A 1 249 ? 11.812 -2.177 8.834 1.00 97.75 249 CYS A N 1
ATOM 1921 C CA . CYS A 1 249 ? 10.781 -2.914 9.542 1.00 97.75 249 CYS A CA 1
ATOM 1922 C C . CYS A 1 249 ? 11.276 -3.256 10.948 1.00 97.75 249 CYS A C 1
ATOM 1924 O O . CYS A 1 249 ? 12.205 -4.051 11.105 1.00 97.75 249 CYS A O 1
ATOM 1926 N N . VAL A 1 250 ? 10.639 -2.678 11.960 1.00 97.50 250 VAL A N 1
ATOM 1927 C CA . VAL A 1 250 ? 10.900 -2.927 13.379 1.00 97.50 250 VAL A CA 1
ATOM 1928 C C . VAL A 1 250 ? 9.720 -3.701 13.953 1.00 97.50 250 VAL A C 1
ATOM 1930 O O . VAL A 1 250 ? 8.569 -3.310 13.773 1.00 97.50 250 VAL A O 1
ATOM 1933 N N . TYR A 1 251 ? 9.995 -4.821 14.612 1.00 95.25 251 TYR A N 1
ATOM 1934 C CA . TYR A 1 251 ? 8.959 -5.693 15.158 1.00 95.25 251 TYR A CA 1
ATOM 1935 C C . TYR A 1 251 ? 9.424 -6.386 16.435 1.00 95.25 251 TYR A C 1
ATOM 1937 O O . TYR A 1 251 ? 10.614 -6.654 16.634 1.00 95.25 251 TYR A O 1
ATOM 1945 N N . ARG A 1 252 ? 8.470 -6.694 17.315 1.00 92.50 252 ARG A N 1
ATOM 1946 C CA . ARG A 1 252 ? 8.723 -7.455 18.542 1.00 92.50 252 ARG A CA 1
ATOM 1947 C C . ARG A 1 252 ? 8.585 -8.951 18.293 1.00 92.50 252 ARG A C 1
ATOM 1949 O O . ARG A 1 252 ? 7.541 -9.435 17.875 1.00 92.50 252 ARG A O 1
ATOM 1956 N N . ILE A 1 253 ? 9.639 -9.695 18.612 1.00 88.62 253 ILE A N 1
ATOM 1957 C CA . ILE A 1 253 ? 9.645 -11.156 18.599 1.00 88.62 253 ILE A CA 1
ATOM 1958 C C . ILE A 1 253 ? 9.362 -11.633 20.022 1.00 88.62 253 ILE A C 1
ATOM 1960 O O . ILE A 1 253 ? 10.192 -11.452 20.920 1.00 88.62 253 ILE A O 1
ATOM 1964 N N . ALA A 1 254 ? 8.210 -12.268 20.228 1.00 83.12 254 ALA A N 1
ATOM 1965 C CA . ALA A 1 254 ? 7.916 -12.967 21.471 1.00 83.12 254 ALA A CA 1
ATOM 1966 C C . ALA A 1 254 ? 8.710 -14.282 21.515 1.00 83.12 254 ALA A C 1
ATOM 1968 O O . ALA A 1 254 ? 8.515 -15.167 20.681 1.00 83.12 254 ALA A O 1
ATOM 1969 N N . ARG A 1 255 ? 9.628 -14.420 22.477 1.00 83.38 255 ARG A N 1
ATOM 1970 C CA . ARG A 1 255 ? 10.298 -15.690 22.787 1.00 83.38 255 ARG A CA 1
ATOM 1971 C C . ARG A 1 255 ? 9.938 -16.115 24.208 1.00 83.38 255 ARG A C 1
ATOM 1973 O O . ARG A 1 255 ? 9.645 -15.271 25.048 1.00 83.38 255 ARG A O 1
ATOM 1980 N N . LYS A 1 256 ? 10.042 -17.419 24.504 1.00 87.06 256 LYS A N 1
ATOM 1981 C CA . LYS A 1 256 ? 9.799 -17.983 25.852 1.00 87.06 256 LYS A CA 1
ATOM 1982 C C . LYS A 1 256 ? 10.598 -17.281 26.967 1.00 87.06 256 LYS A C 1
ATOM 1984 O O . LYS A 1 256 ? 10.171 -17.279 28.108 1.00 87.06 256 LYS A O 1
ATOM 1989 N N . SER A 1 257 ? 11.736 -16.672 26.621 1.00 85.12 257 SER A N 1
ATOM 1990 C CA . SER A 1 257 ? 12.660 -15.987 27.538 1.00 85.12 257 SER A CA 1
ATOM 1991 C C . SER A 1 257 ? 12.521 -14.451 27.541 1.00 85.12 257 SER A C 1
ATOM 1993 O O . SER A 1 257 ? 13.407 -13.765 28.046 1.00 85.12 257 SER A O 1
ATOM 1995 N N . GLY A 1 258 ? 11.464 -13.892 26.944 1.00 87.25 258 GLY A N 1
ATOM 1996 C CA . GLY A 1 258 ? 11.229 -12.446 26.875 1.00 87.25 258 GLY A CA 1
ATOM 1997 C C . GLY A 1 258 ? 11.017 -11.926 25.452 1.00 87.25 258 GLY A C 1
ATOM 1998 O O . GLY A 1 258 ? 11.218 -12.635 24.462 1.00 87.25 258 GLY A O 1
ATOM 1999 N N . SER A 1 259 ? 10.594 -10.665 25.349 1.00 87.25 259 SER A N 1
ATOM 2000 C CA . SER A 1 259 ? 10.416 -9.989 24.060 1.00 87.25 259 SER A CA 1
ATOM 2001 C C . SER A 1 259 ? 11.722 -9.329 23.615 1.00 87.25 259 SER A C 1
ATOM 2003 O O . SER A 1 259 ? 12.369 -8.636 24.398 1.00 87.25 259 SER A O 1
ATOM 2005 N N . LYS A 1 260 ? 12.131 -9.557 22.363 1.00 92.50 260 LYS A N 1
ATOM 2006 C CA . LYS A 1 260 ? 13.254 -8.843 21.738 1.00 92.50 260 LYS A CA 1
ATOM 2007 C C . LYS A 1 260 ? 12.738 -8.053 20.547 1.00 92.50 260 LYS A C 1
ATOM 2009 O O . LYS A 1 260 ? 12.002 -8.595 19.725 1.00 92.50 260 LYS A O 1
ATOM 2014 N N . THR A 1 261 ? 13.146 -6.797 20.440 1.00 94.81 261 THR A N 1
ATOM 2015 C CA . THR A 1 261 ? 12.887 -5.983 19.252 1.00 94.81 261 THR A CA 1
ATOM 2016 C C . THR A 1 261 ? 13.917 -6.333 18.185 1.00 94.81 261 THR A C 1
ATOM 2018 O O . THR A 1 261 ? 15.119 -6.293 18.443 1.00 94.81 261 THR A O 1
ATOM 2021 N N . ALA A 1 262 ? 13.454 -6.699 16.995 1.00 94.81 262 ALA A N 1
ATOM 2022 C CA . ALA A 1 262 ? 14.290 -6.903 15.821 1.00 94.81 262 ALA A CA 1
ATOM 2023 C C . ALA A 1 262 ? 14.027 -5.788 14.805 1.00 94.81 262 ALA A C 1
ATOM 2025 O O . ALA A 1 262 ? 12.909 -5.287 14.697 1.00 94.81 262 ALA A O 1
ATOM 2026 N N . SER A 1 263 ? 15.064 -5.411 14.060 1.00 97.12 263 SER A N 1
ATOM 2027 C CA . SER A 1 263 ? 14.987 -4.425 12.983 1.00 97.12 263 SER A CA 1
ATOM 2028 C C . SER A 1 263 ? 15.598 -5.007 11.713 1.00 97.12 263 SER A C 1
ATOM 2030 O O . SER A 1 263 ? 16.651 -5.648 11.768 1.00 97.12 263 SER A O 1
ATOM 2032 N N . ARG A 1 264 ? 14.926 -4.827 10.573 1.00 96.94 264 ARG A N 1
ATOM 2033 C CA . ARG A 1 264 ? 15.395 -5.274 9.255 1.00 96.94 264 ARG A CA 1
ATOM 2034 C C . ARG A 1 264 ? 15.068 -4.257 8.177 1.00 96.94 264 ARG A C 1
ATOM 2036 O O . ARG A 1 264 ? 13.955 -3.750 8.125 1.00 96.94 264 ARG A O 1
ATOM 2043 N N . VAL A 1 265 ? 16.011 -4.023 7.272 1.00 97.62 265 VAL A N 1
ATOM 2044 C CA . VAL A 1 265 ? 15.784 -3.206 6.075 1.00 97.62 265 VAL A CA 1
ATOM 2045 C C . VAL A 1 265 ? 15.178 -4.081 4.977 1.00 97.62 265 VAL A C 1
ATOM 2047 O O . VAL A 1 265 ? 15.721 -5.134 4.643 1.00 97.62 265 VAL A O 1
ATOM 2050 N N . LEU A 1 266 ? 14.042 -3.653 4.434 1.00 98.06 266 LEU A N 1
ATOM 2051 C CA . LEU A 1 266 ? 13.266 -4.332 3.406 1.00 98.06 266 LEU A CA 1
ATOM 2052 C C . LEU A 1 266 ? 13.275 -3.500 2.126 1.00 98.06 266 LEU A C 1
ATOM 2054 O O . LEU A 1 266 ? 12.883 -2.334 2.135 1.00 98.06 266 LEU A O 1
ATOM 2058 N N . ASN A 1 267 ? 13.667 -4.130 1.022 1.00 97.81 267 ASN A N 1
ATOM 2059 C CA . ASN A 1 267 ? 13.473 -3.589 -0.319 1.00 97.81 267 ASN A CA 1
ATOM 2060 C C . ASN A 1 267 ? 12.158 -4.139 -0.869 1.00 97.81 267 ASN A C 1
ATOM 2062 O O . ASN A 1 267 ? 12.035 -5.350 -1.072 1.00 97.81 267 ASN A O 1
ATOM 2066 N N . LEU A 1 268 ? 11.187 -3.254 -1.065 1.00 98.06 268 LEU A N 1
ATOM 2067 C CA . LEU A 1 268 ? 9.840 -3.578 -1.511 1.00 98.06 268 LEU A CA 1
ATOM 2068 C C . LEU A 1 268 ? 9.694 -3.361 -3.018 1.00 98.06 268 LEU A C 1
ATOM 2070 O O . LEU A 1 268 ? 10.314 -2.479 -3.603 1.00 98.06 268 LEU A O 1
ATOM 2074 N N . SER A 1 269 ? 8.835 -4.147 -3.646 1.00 97.19 269 SER A N 1
ATOM 2075 C CA . SER A 1 269 ? 8.440 -3.989 -5.045 1.00 97.19 269 SER A CA 1
ATOM 2076 C C . SER A 1 269 ? 6.992 -4.431 -5.230 1.00 97.19 269 SER A C 1
ATOM 2078 O O . SER A 1 269 ? 6.436 -5.124 -4.379 1.00 97.19 269 SER A O 1
ATOM 2080 N N . ILE A 1 270 ? 6.372 -4.020 -6.336 1.00 96.69 270 ILE A N 1
ATOM 2081 C CA . ILE A 1 270 ? 5.050 -4.509 -6.731 1.00 96.69 270 ILE A CA 1
ATOM 2082 C C . ILE A 1 270 ? 5.240 -5.473 -7.895 1.00 96.69 270 ILE A C 1
ATOM 2084 O O . ILE A 1 270 ? 5.690 -5.066 -8.964 1.00 96.69 270 ILE A O 1
ATOM 2088 N N . ASP A 1 271 ? 4.872 -6.732 -7.687 1.00 95.12 271 ASP A N 1
ATOM 2089 C CA . ASP A 1 271 ? 4.801 -7.738 -8.741 1.00 95.12 271 ASP A CA 1
ATOM 2090 C C . ASP A 1 271 ? 3.347 -8.175 -8.905 1.00 95.12 271 ASP A C 1
ATOM 2092 O O . ASP A 1 271 ? 2.708 -8.644 -7.962 1.00 95.12 271 ASP A O 1
ATOM 2096 N N . SER A 1 272 ? 2.799 -7.972 -10.104 1.00 90.69 272 SER A N 1
ATOM 2097 C CA . SER A 1 272 ? 1.445 -8.416 -10.454 1.00 90.69 272 SER A CA 1
ATOM 2098 C C . SER A 1 272 ? 0.361 -7.936 -9.468 1.00 90.69 272 SER A C 1
ATOM 2100 O O . SER A 1 272 ? -0.587 -8.654 -9.154 1.00 90.69 272 SER A O 1
ATOM 2102 N N . GLY A 1 273 ? 0.515 -6.707 -8.956 1.00 92.50 273 GLY A N 1
ATOM 2103 C CA . GLY A 1 273 ? -0.403 -6.084 -7.993 1.00 92.50 273 GLY A CA 1
ATOM 2104 C C . GLY A 1 273 ? -0.214 -6.528 -6.538 1.00 92.50 273 GLY A C 1
ATOM 2105 O O . GLY A 1 273 ? -0.976 -6.108 -5.671 1.00 92.50 273 GLY A O 1
ATOM 2106 N N . ARG A 1 274 ? 0.791 -7.359 -6.248 1.00 96.12 274 ARG A N 1
ATOM 2107 C CA . ARG A 1 274 ? 1.123 -7.820 -4.897 1.00 96.12 274 ARG A CA 1
ATOM 2108 C C . ARG A 1 274 ? 2.408 -7.164 -4.417 1.00 96.12 274 ARG A C 1
ATOM 2110 O O . ARG A 1 274 ? 3.351 -6.993 -5.185 1.00 96.12 274 ARG A O 1
ATOM 2117 N N . LEU A 1 275 ? 2.445 -6.813 -3.134 1.00 97.75 275 LEU A N 1
ATOM 2118 C CA . LEU A 1 275 ? 3.638 -6.259 -2.506 1.00 97.75 275 LEU A CA 1
ATOM 2119 C C . LEU A 1 275 ? 4.610 -7.395 -2.159 1.00 97.75 275 LEU A C 1
ATOM 2121 O O . LEU A 1 275 ? 4.264 -8.325 -1.426 1.00 97.75 275 LEU A O 1
ATOM 2125 N N . THR A 1 276 ? 5.826 -7.319 -2.687 1.00 98.06 276 THR A N 1
ATOM 2126 C CA . THR A 1 276 ? 6.878 -8.322 -2.494 1.00 98.06 276 THR A CA 1
ATOM 2127 C C . THR A 1 276 ? 8.121 -7.711 -1.857 1.00 98.06 276 THR A C 1
ATOM 2129 O O . THR A 1 276 ? 8.425 -6.541 -2.068 1.00 98.06 276 THR A O 1
ATOM 2132 N N . VAL A 1 277 ? 8.852 -8.514 -1.087 1.00 98.06 277 VAL A N 1
ATOM 2133 C CA . VAL A 1 277 ? 10.123 -8.182 -0.437 1.00 98.06 277 VAL A CA 1
ATOM 2134 C C . VAL A 1 277 ? 11.243 -8.945 -1.129 1.00 98.06 277 VAL A C 1
ATOM 2136 O O . VAL A 1 277 ? 11.149 -10.163 -1.294 1.00 98.06 277 VAL A O 1
ATOM 2139 N N . ARG A 1 278 ? 12.344 -8.269 -1.459 1.00 97.19 278 ARG A N 1
ATOM 2140 C CA . ARG A 1 278 ? 13.555 -8.945 -1.937 1.00 97.19 278 ARG A CA 1
ATOM 2141 C C . ARG A 1 278 ? 14.288 -9.600 -0.764 1.00 97.19 278 ARG A C 1
ATOM 2143 O O . ARG A 1 278 ? 14.822 -8.905 0.099 1.00 97.19 278 ARG A O 1
ATOM 2150 N N . SER A 1 279 ? 14.334 -10.929 -0.728 1.00 95.31 279 SER A N 1
ATOM 2151 C CA . SER A 1 279 ? 14.983 -11.705 0.335 1.00 95.31 279 SER A CA 1
ATOM 2152 C C . SER A 1 279 ? 15.732 -12.902 -0.248 1.00 95.31 279 SER A C 1
ATOM 2154 O O . SER A 1 279 ? 15.186 -13.638 -1.064 1.00 95.31 279 SER A O 1
ATOM 2156 N N . GLY A 1 280 ? 16.998 -13.089 0.143 1.00 88.88 280 GLY A N 1
ATOM 2157 C CA . GLY A 1 280 ? 17.765 -14.298 -0.191 1.00 88.88 280 GLY A CA 1
ATOM 2158 C C . GLY A 1 280 ? 17.910 -14.604 -1.689 1.00 88.88 280 GLY A C 1
ATOM 2159 O O . GLY A 1 280 ? 17.993 -15.767 -2.059 1.00 88.88 280 GLY A O 1
ATOM 2160 N N . GLY A 1 281 ? 17.909 -13.583 -2.553 1.00 92.38 281 GLY A N 1
ATOM 2161 C CA . GLY A 1 281 ? 18.020 -13.751 -4.010 1.00 92.38 281 GLY A CA 1
ATOM 2162 C C . GLY A 1 281 ? 16.689 -13.900 -4.755 1.00 92.38 281 GLY A C 1
ATOM 2163 O O . GLY A 1 281 ? 16.701 -13.941 -5.980 1.00 92.38 281 GLY A O 1
ATOM 2164 N N . GLY A 1 282 ? 15.554 -13.912 -4.051 1.00 96.38 282 GLY A N 1
ATOM 2165 C CA . GLY A 1 282 ? 14.218 -13.953 -4.649 1.00 96.38 282 GLY A CA 1
ATOM 2166 C C . GLY A 1 282 ? 13.303 -12.827 -4.170 1.00 96.38 282 GLY A C 1
ATOM 2167 O O . GLY A 1 282 ? 13.677 -12.011 -3.323 1.00 96.38 282 GLY A O 1
ATOM 2168 N N . ASN A 1 283 ? 12.088 -12.812 -4.717 1.00 97.19 283 ASN A N 1
ATOM 2169 C CA . ASN A 1 283 ? 10.984 -11.981 -4.248 1.00 97.19 283 ASN A CA 1
ATOM 2170 C C . ASN A 1 283 ? 10.018 -12.867 -3.458 1.00 97.19 283 ASN A C 1
ATOM 2172 O O . ASN A 1 283 ? 9.586 -13.907 -3.949 1.00 97.19 283 ASN A O 1
ATOM 2176 N N . VAL A 1 284 ? 9.692 -12.462 -2.236 1.00 97.75 284 VAL A N 1
ATOM 2177 C CA . VAL A 1 284 ? 8.761 -13.167 -1.344 1.00 97.75 284 VAL A CA 1
ATOM 2178 C C . VAL A 1 284 ? 7.573 -12.254 -1.075 1.00 97.75 284 VAL A C 1
ATOM 2180 O O . VAL A 1 284 ? 7.742 -11.038 -1.002 1.00 97.75 284 VAL A O 1
ATOM 2183 N N . ASN A 1 285 ? 6.368 -12.800 -0.926 1.00 97.25 285 ASN A N 1
ATOM 2184 C CA . ASN A 1 285 ? 5.207 -11.996 -0.544 1.00 97.25 285 ASN A CA 1
ATOM 2185 C C . ASN A 1 285 ? 5.452 -11.328 0.825 1.00 97.25 285 ASN A C 1
ATOM 2187 O O . ASN A 1 285 ? 5.936 -11.979 1.753 1.00 97.25 285 ASN A O 1
ATOM 2191 N N . ILE A 1 286 ? 5.121 -10.039 0.969 1.00 97.31 286 ILE A N 1
ATOM 2192 C CA . ILE A 1 286 ? 5.291 -9.318 2.240 1.00 97.31 286 ILE A CA 1
ATOM 2193 C C . ILE A 1 286 ? 4.573 -10.011 3.403 1.00 97.31 286 ILE A C 1
ATOM 2195 O O . ILE A 1 286 ? 5.127 -10.084 4.494 1.00 97.31 286 ILE A O 1
ATOM 2199 N N . PHE A 1 287 ? 3.379 -10.562 3.179 1.00 96.38 287 PHE A N 1
ATOM 2200 C CA . PHE A 1 287 ? 2.605 -11.206 4.237 1.00 96.38 287 PHE A CA 1
ATOM 2201 C C . PHE A 1 287 ? 3.269 -12.500 4.703 1.00 96.38 287 PHE A C 1
ATOM 2203 O O . PHE A 1 287 ? 3.424 -12.702 5.900 1.00 96.38 287 PHE A O 1
ATOM 2210 N N . GLU A 1 288 ? 3.773 -13.306 3.770 1.00 96.25 288 GLU A N 1
ATOM 2211 C CA . GLU A 1 288 ? 4.548 -14.517 4.070 1.00 96.25 288 GLU A CA 1
ATOM 2212 C C . GLU A 1 288 ? 5.857 -14.175 4.805 1.00 96.25 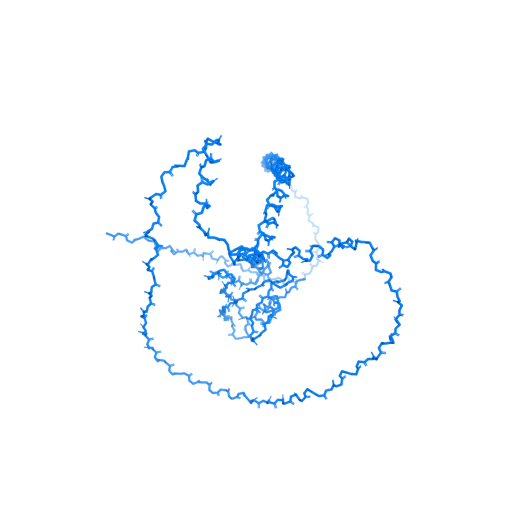288 GLU A C 1
ATOM 2214 O O . GLU A 1 288 ? 6.282 -14.877 5.725 1.00 96.25 288 GLU A O 1
ATOM 2219 N N . PHE A 1 289 ? 6.498 -13.060 4.439 1.00 96.12 289 PHE A N 1
ATOM 2220 C CA . PHE A 1 289 ? 7.670 -12.561 5.152 1.00 96.12 289 PHE A CA 1
ATOM 2221 C C . PHE A 1 289 ? 7.327 -12.141 6.591 1.00 96.12 289 PHE A C 1
ATOM 2223 O O . PHE A 1 289 ? 8.059 -12.498 7.518 1.00 96.12 289 PHE A O 1
ATOM 2230 N N . LEU A 1 290 ? 6.233 -11.402 6.795 1.00 95.38 290 LEU A N 1
ATOM 2231 C CA . LEU A 1 290 ? 5.791 -10.948 8.117 1.00 95.38 290 LEU A CA 1
ATOM 2232 C C . LEU A 1 290 ? 5.287 -12.104 8.989 1.00 95.38 290 LEU A C 1
ATOM 2234 O O . LEU A 1 290 ? 5.540 -12.106 10.188 1.00 95.38 290 LEU A O 1
ATOM 2238 N N . GLU A 1 291 ? 4.642 -13.113 8.417 1.00 94.31 291 GLU A N 1
ATOM 2239 C CA . GLU A 1 291 ? 4.211 -14.308 9.144 1.00 94.31 291 GLU A CA 1
ATOM 2240 C C . GLU A 1 291 ? 5.413 -15.067 9.710 1.00 94.31 291 GLU A C 1
ATOM 2242 O O . GLU A 1 291 ? 5.480 -15.344 10.908 1.00 94.31 291 GLU A O 1
ATOM 2247 N N . ARG A 1 292 ? 6.434 -15.292 8.873 1.00 93.44 292 ARG A N 1
ATOM 2248 C CA . ARG A 1 292 ? 7.661 -16.003 9.266 1.00 93.44 292 ARG A CA 1
ATOM 2249 C C . ARG A 1 292 ? 8.497 -15.278 10.314 1.00 93.44 292 ARG A C 1
ATOM 2251 O O . ARG A 1 292 ? 9.244 -15.927 11.042 1.00 93.44 292 ARG A O 1
ATOM 2258 N N . ASN A 1 293 ? 8.456 -13.946 10.344 1.00 92.38 293 ASN A N 1
ATOM 2259 C CA . ASN A 1 293 ? 9.369 -13.151 11.169 1.00 92.38 293 ASN A CA 1
ATOM 2260 C C . ASN A 1 293 ? 8.682 -12.455 12.350 1.00 92.38 293 ASN A C 1
ATOM 2262 O O . ASN A 1 293 ? 9.303 -12.312 13.402 1.00 92.38 293 ASN A O 1
ATOM 2266 N N . CYS A 1 294 ? 7.429 -12.037 12.189 1.00 87.38 294 CYS A N 1
ATOM 2267 C CA . CYS A 1 294 ? 6.716 -11.153 13.111 1.00 87.38 294 CYS A CA 1
ATOM 2268 C C . CYS A 1 294 ? 5.509 -11.824 13.784 1.00 87.38 294 CYS A C 1
ATOM 2270 O O . CYS A 1 294 ? 4.771 -11.135 14.483 1.00 87.38 294 CYS A O 1
ATOM 2272 N N . ASN A 1 295 ? 5.275 -13.127 13.566 1.00 84.38 295 ASN A N 1
ATOM 2273 C CA . ASN A 1 295 ? 4.049 -13.828 13.977 1.00 84.38 295 ASN A CA 1
ATOM 2274 C C . ASN A 1 295 ? 2.767 -13.138 13.464 1.00 84.38 295 ASN A C 1
ATOM 2276 O O . ASN A 1 295 ? 1.727 -13.165 14.121 1.00 84.38 295 ASN A O 1
ATOM 2280 N N . TYR A 1 296 ? 2.843 -12.475 12.307 1.00 86.62 296 TYR A N 1
ATOM 2281 C CA . TYR A 1 296 ? 1.685 -11.835 11.693 1.00 86.62 296 TYR A CA 1
ATOM 2282 C C . TYR A 1 296 ? 0.863 -12.892 10.949 1.00 86.62 296 TYR A C 1
ATOM 2284 O O . TYR A 1 296 ? 1.276 -13.360 9.894 1.00 86.62 296 TYR A O 1
ATOM 2292 N N . SER A 1 297 ? -0.291 -13.273 11.492 1.00 80.62 297 SER A N 1
ATOM 2293 C CA . SER A 1 297 ? -1.224 -14.173 10.808 1.00 80.62 297 SER A CA 1
ATOM 2294 C C . SER A 1 297 ? -2.240 -13.339 10.017 1.00 80.62 297 SER A C 1
ATOM 2296 O O . SER A 1 297 ? -2.903 -12.496 10.637 1.00 80.62 297 SER A O 1
ATOM 2298 N N . PRO A 1 298 ? -2.350 -13.494 8.679 1.00 74.44 298 PRO A N 1
ATOM 2299 C CA . PRO A 1 298 ? -3.430 -12.887 7.904 1.00 74.44 298 PRO A CA 1
ATOM 2300 C C . PRO A 1 298 ? -4.779 -13.505 8.308 1.00 74.44 298 PRO A C 1
ATOM 2302 O O . PRO A 1 298 ? -4.831 -14.651 8.740 1.00 74.44 298 PRO A O 1
ATOM 2305 N N . ALA A 1 299 ? -5.852 -12.711 8.235 1.00 64.81 299 ALA A N 1
ATOM 2306 C CA . ALA A 1 299 ? -7.208 -13.153 8.583 1.00 64.81 299 ALA A CA 1
ATOM 2307 C C . ALA A 1 299 ? -7.893 -13.713 7.340 1.00 64.81 299 ALA A C 1
ATOM 2309 O O . ALA A 1 299 ? -7.551 -13.208 6.244 1.00 64.81 299 ALA A O 1
#

Foldseek 3Di:
DDDDDPPDDDDDDDDDPPDDDDDDDDDDDDDDDDDDDPDPPVVVVVVVVVVVVVVVVVVVVVVVVVVVVVVVVVVVVVVVVVVVVCVVVVVVVVVVVVVVVVPPPDDPDDPPPPPPPPPPVVVVVPDDDDDPPDDPDPPDDDDDDDDDDDDDDDDDDDDDDDDPPDPPPPDDDPPPPDDDPPPDPDDDDDDPPQPPVNVVVVCVVPPPPPPLVVQLVVVVVVVVVVCVVCVVVVWPWDWDDPDRQKTWIWGWDDDPVGIDIDIDIWRWDADPNFIWTDDPNDTHGPQVVCCVPHVRDDD

pLDDT: mean 72.1, std 21.6, range [33.12, 98.5]

Secondary structure (DSSP, 8-state):
-------------------------------------TT-SHHHHHHHHHHHHHHHHHHHHHHHHHHHHHHHHHHHHHHHHHHHHTHHHHHHHHHHHHHHHHTTSS----TTSTTSSSSHHHHTTT---------S-------------------------------------------------PPP-S-----HHHHHHHHHHHSPPPPHHHHHHHHHHHHHHHHHHHHHTT--EEEEEEETTEEEEEEEEEETTEEEEEEEEEEEEEETTEEEEEETTEEEEHHHHHHHHH-----

Radius of gyration: 35.73 Å; chains: 1; bounding box: 78×71×99 Å

Organism: Trypanosoma vivax (strain Y486) (NCBI:txid1055687)

Sequence (299 aa):
MCDPSHLCIQATGERGTGSARRKDTPLGDTSPPSPALPGRVRKREGARLAAAQREEHLVELLQRASQVFKGKRAYSTALTQRNVDLRPFRSVVRSMETNQRGSVRGAKQPLSQFKQLGSERLIEMGMETGPLEEAADYVNRTDCRGDGHKSASAGACHHALRRRERKITFSDQLKRPASPTNVHNVPFVNGSAYTASMTARLRRAMAPPPPKEQLGEVIHAMVGEIVRDARRRGVDLQMIRQSPCVYTCVYRIARKSGSKTASRVLNLSIDSGRLTVRSGGGNVNIFEFLERNCNYSPA